Protein AF-A0A8X6WHK7-F1 (afdb_monomer_lite)

Secondary structure (DSSP, 8-state):
-------BSTTS-GGGHHHHHHHHHHTT-SSEEEEEEBSSSSS-B---HHHHHHHHHH-TTS-EEEEEE-S-SHHHHHHHHTTT-SEEEEEGGG-S-HHHHHHHHHHTTPEEEEEE-TTS-GGGTGGGGGG-SEEEEESS-TT-SSPPP-GGGHHHHHHHHHH-TT-EEEEESS-STTTHHHHH-SS-SS---------HHHHHHHHHHHHTT--HHHHHHHHT--HHHHHHHHHHHHHHS-SSPPPPPPPPP---HHHHHHHHHHHHH-TT--HHHHHHHHHHHHSS---HHHHHHHGGGGTEEEEPPP---PPPHHHHHHHHHHHHHTTT--HHHHTT------S---TT-SS-S--EEEETTGGG--

pLDDT: mean 84.94, std 15.49, range [37.94, 98.88]

Radius of gyration: 29.12 Å; chains: 1; bounding box: 64×83×67 Å

Sequence (370 aa):
MKCKIGPSILNADLSEIYSESQRLLDSGADYLHLDVMDGHFVPNLTFGHPVVKCLKKKLPQAFFDMHMMVADPVKWIEPISDAGAEQYTFHVEATNEPLEVIRKIKDAGMKAGIGLKPGTPVEVVVPYIEHVDLVLVMTVEPGFGGQKFMGDMMSKVQYLRSAYQNLDIEVDGGVGPNTIGMCAEREMVNNQSVRQHLDAFTRGRIIGKLEEGCSVTSAAAEFGIAHSIVSRLWRQFQTTGTAIRGFSSGRPRGTTPADDRYIVLQARRNRRQTAGEIARHTTQATGRPISRFTVARRLPGGGLFARRPVRCVPLTPAHQRRRSLWCQEHRNWRDNEWGRVLFTDESRFSLSSDSHHILIWRERGSRNHP

Foldseek 3Di:
DDDFAADELQPPPPVCSLVVVVVCVVVPHQAHEYEAADCPLAVAGGDALVVLLVNCVSVVPHAYAYEHSYLAQLVRLLSNLVSVHAEYEYELVSDPCVLVSLVSNVVSVHFYEYEYAPPDDLVSCVVCQVSGQEYEYEQHGPDDAPDAGNLVSLVSVLVCCVVPVNHHYHYDHNDDQVCVCSNPPNDDDDDDDDDDDDDLVLLVVLQVCVVVVDDLVRSCVVSVHDSVVSVVLNVCCVVPVDSDDDDDDDDDQQDDPVLLVQLQVVCVVPQQDQLQNSQVVSCVVPVGRGDSVNSQVSNVVVQWHWDDDDDDDDQDPVNVVVVVVVCVVCVPDDPVRVVPDDDDDPDPPPPPDDPDPGTGIDGPPCHPPD

Structure (mmCIF, N/CA/C/O backbone):
data_AF-A0A8X6WHK7-F1
#
_entry.id   AF-A0A8X6WHK7-F1
#
loop_
_atom_site.group_PDB
_atom_site.id
_atom_site.type_symbol
_atom_site.label_atom_id
_atom_site.label_alt_id
_atom_site.label_comp_id
_atom_site.label_asym_id
_atom_site.label_entity_id
_atom_site.label_seq_id
_atom_site.pdbx_PDB_ins_code
_atom_site.Cartn_x
_atom_site.Cartn_y
_atom_site.Cartn_z
_atom_site.occupancy
_atom_site.B_iso_or_equiv
_atom_site.auth_seq_id
_atom_site.auth_comp_id
_atom_site.auth_asym_id
_atom_site.auth_atom_id
_atom_site.pdbx_PDB_model_num
ATOM 1 N N . MET A 1 1 ? -11.604 9.247 -17.672 1.00 61.53 1 MET A N 1
ATOM 2 C CA . MET A 1 1 ? -10.707 8.634 -16.667 1.00 61.53 1 MET A CA 1
ATOM 3 C C . MET A 1 1 ? -10.604 9.547 -15.462 1.00 61.53 1 MET A C 1
ATOM 5 O O . MET A 1 1 ? -10.569 10.759 -15.642 1.00 61.53 1 MET A O 1
ATOM 9 N N . LYS A 1 2 ? -10.608 8.977 -14.258 1.00 82.62 2 LYS A N 1
ATOM 10 C CA . LYS A 1 2 ? -10.420 9.699 -12.995 1.00 82.62 2 LYS A CA 1
ATOM 11 C C . LYS A 1 2 ? -8.985 9.434 -12.533 1.00 82.62 2 LYS A C 1
ATOM 13 O O . LYS A 1 2 ? -8.639 8.268 -12.384 1.00 82.62 2 LYS A O 1
ATOM 18 N N . CYS A 1 3 ? -8.175 10.472 -12.322 1.00 91.31 3 CYS A N 1
ATOM 19 C CA . CYS A 1 3 ? -6.867 10.306 -11.681 1.00 91.31 3 CYS A CA 1
ATOM 20 C C . CYS A 1 3 ? -7.067 9.853 -10.231 1.00 91.31 3 CYS A C 1
ATOM 22 O O . CYS A 1 3 ? -8.004 10.318 -9.572 1.00 91.31 3 CYS A O 1
ATOM 24 N N . LYS A 1 4 ? -6.207 8.951 -9.761 1.00 95.12 4 LYS A N 1
ATOM 25 C CA . LYS A 1 4 ? -6.249 8.391 -8.409 1.00 95.12 4 LYS A CA 1
ATOM 26 C C . LYS A 1 4 ? -4.913 8.626 -7.715 1.00 95.12 4 LYS A C 1
ATOM 28 O O . LYS A 1 4 ? -3.889 8.673 -8.390 1.00 95.12 4 LYS A O 1
ATOM 33 N N . ILE A 1 5 ? -4.934 8.757 -6.394 1.00 96.44 5 ILE A N 1
ATOM 34 C CA . ILE A 1 5 ? -3.725 8.810 -5.566 1.00 96.44 5 ILE A CA 1
ATOM 35 C C . ILE A 1 5 ? -3.720 7.614 -4.617 1.00 96.44 5 ILE A C 1
ATOM 37 O O . ILE A 1 5 ? -4.634 7.476 -3.799 1.00 96.44 5 ILE A O 1
ATOM 41 N N . GLY A 1 6 ? -2.682 6.784 -4.724 1.00 96.19 6 GLY A N 1
ATOM 42 C CA . GLY A 1 6 ? -2.401 5.676 -3.818 1.00 96.19 6 GLY A CA 1
ATOM 43 C C . GLY A 1 6 ? -1.096 5.901 -3.074 1.00 96.19 6 GLY A C 1
ATOM 44 O O . GLY A 1 6 ? -0.033 5.660 -3.634 1.00 96.19 6 GLY A O 1
ATOM 45 N N . PRO A 1 7 ? -1.129 6.400 -1.832 1.00 94.50 7 PRO A N 1
ATOM 46 C CA . PRO A 1 7 ? 0.086 6.556 -1.052 1.00 94.50 7 PRO A CA 1
ATOM 47 C C . PRO A 1 7 ? 0.703 5.183 -0.749 1.00 94.50 7 PRO A C 1
ATOM 49 O O . PRO A 1 7 ? 0.007 4.305 -0.229 1.00 94.50 7 PRO A O 1
ATOM 52 N N . SER A 1 8 ? 2.002 5.023 -1.026 1.00 93.12 8 SER A N 1
ATOM 53 C CA . SER A 1 8 ? 2.773 3.885 -0.516 1.00 93.12 8 SER A CA 1
ATOM 54 C C . SER A 1 8 ? 2.890 3.995 1.000 1.00 93.12 8 SER A C 1
ATOM 56 O O . SER A 1 8 ? 3.315 5.022 1.543 1.00 93.12 8 SER A O 1
ATOM 58 N N . ILE A 1 9 ? 2.517 2.921 1.689 1.00 91.69 9 ILE A N 1
ATOM 59 C CA . ILE A 1 9 ? 2.606 2.854 3.149 1.00 91.69 9 ILE A CA 1
ATOM 60 C C . ILE A 1 9 ? 3.978 2.383 3.644 1.00 91.69 9 ILE A C 1
ATOM 62 O O . ILE A 1 9 ? 4.203 2.354 4.852 1.00 91.69 9 ILE A O 1
ATOM 66 N N . LEU A 1 10 ? 4.906 2.040 2.741 1.00 85.69 10 LEU A N 1
ATOM 67 C CA . LEU A 1 10 ? 6.244 1.561 3.098 1.00 85.69 10 LEU A CA 1
ATOM 68 C C . LEU A 1 10 ? 7.050 2.599 3.891 1.00 85.69 10 LEU A C 1
ATOM 70 O O . LEU A 1 10 ? 7.828 2.241 4.769 1.00 85.69 10 LEU A O 1
ATOM 74 N N . ASN A 1 11 ? 6.837 3.885 3.599 1.00 81.50 11 ASN A N 1
ATOM 75 C CA . ASN A 1 11 ? 7.522 4.995 4.266 1.00 81.50 11 ASN A CA 1
ATOM 76 C C . ASN A 1 11 ? 6.799 5.487 5.535 1.00 81.50 11 ASN A C 1
ATOM 78 O O . ASN A 1 11 ? 7.232 6.466 6.143 1.00 81.50 11 ASN A O 1
ATOM 82 N N . ALA A 1 12 ? 5.680 4.863 5.911 1.00 87.62 12 ALA A N 1
ATOM 83 C CA . ALA A 1 12 ? 4.967 5.189 7.139 1.00 87.62 12 ALA A CA 1
ATOM 84 C C . ALA A 1 12 ? 5.652 4.557 8.363 1.00 87.62 12 ALA A C 1
ATOM 86 O O . ALA A 1 12 ? 6.500 3.671 8.238 1.00 87.62 12 ALA A O 1
ATOM 87 N N . ASP A 1 13 ? 5.248 4.968 9.566 1.00 89.69 13 ASP A N 1
ATOM 88 C CA . ASP A 1 13 ? 5.596 4.215 10.771 1.00 89.69 13 ASP A CA 1
ATOM 89 C C . ASP A 1 13 ? 4.893 2.848 10.725 1.00 89.69 13 ASP A C 1
ATOM 91 O O . ASP A 1 13 ? 3.694 2.727 10.992 1.00 89.69 13 ASP A O 1
ATOM 95 N N . LEU A 1 14 ? 5.644 1.806 10.358 1.00 89.88 14 LEU A N 1
ATOM 96 C CA . LEU A 1 14 ? 5.118 0.449 10.199 1.00 89.88 14 LEU A CA 1
ATOM 97 C C . LEU A 1 14 ? 4.583 -0.135 11.516 1.00 89.88 14 LEU A C 1
ATOM 99 O O . LEU A 1 14 ? 3.733 -1.030 11.477 1.00 89.88 14 LEU A O 1
ATOM 103 N N . SER A 1 15 ? 5.018 0.376 12.676 1.00 91.81 15 SER A N 1
ATOM 104 C CA . SER A 1 15 ? 4.455 -0.030 13.971 1.00 91.81 15 SER A CA 1
ATOM 105 C C . SER A 1 15 ? 3.004 0.443 14.143 1.00 91.81 15 SER A C 1
ATOM 107 O O . SER A 1 15 ? 2.196 -0.230 14.785 1.00 91.81 15 SER A O 1
ATOM 109 N N . GLU A 1 16 ? 2.642 1.528 13.456 1.00 93.19 16 GLU A N 1
ATOM 110 C CA . GLU A 1 16 ? 1.328 2.171 13.462 1.00 93.19 16 GLU A CA 1
ATOM 111 C C . GLU A 1 16 ? 0.626 2.086 12.092 1.00 93.19 16 GLU A C 1
ATOM 113 O O . GLU A 1 16 ? -0.273 2.871 11.788 1.00 93.19 16 GLU A O 1
ATOM 118 N N . ILE A 1 17 ? 0.971 1.084 11.271 1.00 94.38 17 ILE A N 1
ATOM 119 C CA . ILE A 1 17 ? 0.519 0.922 9.874 1.00 94.38 17 ILE A CA 1
ATOM 120 C C . ILE A 1 17 ? -0.994 1.096 9.668 1.00 94.38 17 ILE A C 1
ATOM 122 O O . ILE A 1 17 ? -1.429 1.659 8.665 1.00 94.38 17 ILE A O 1
ATOM 126 N N . TYR A 1 18 ? -1.818 0.652 10.624 1.00 95.62 18 TYR A N 1
ATOM 127 C CA . TYR A 1 18 ? -3.267 0.867 10.582 1.00 95.62 18 TYR A CA 1
ATOM 128 C C . TYR A 1 18 ? -3.644 2.340 10.758 1.00 95.62 18 TYR A C 1
ATOM 130 O O . TYR A 1 18 ? -4.458 2.853 9.993 1.00 95.62 18 TYR A O 1
ATOM 138 N N . SER A 1 19 ? -3.084 2.989 11.777 1.00 96.44 19 SER A N 1
ATOM 139 C CA . SER A 1 19 ? -3.353 4.386 12.111 1.00 96.44 19 SER A CA 1
ATOM 140 C C . SER A 1 19 ? -2.929 5.292 10.952 1.00 96.44 19 SER A C 1
ATOM 142 O O . SER A 1 19 ? -3.709 6.142 10.522 1.00 96.44 19 SER A O 1
ATOM 144 N N . GLU A 1 20 ? -1.754 5.040 10.371 1.00 95.94 20 GLU A N 1
ATOM 145 C CA . GLU A 1 20 ? -1.247 5.771 9.205 1.00 95.94 20 GLU A CA 1
ATOM 146 C C . GLU A 1 20 ? -2.109 5.533 7.958 1.00 95.94 20 GLU A C 1
ATOM 148 O O . GLU A 1 20 ? -2.538 6.486 7.308 1.00 95.94 20 GLU A O 1
ATOM 153 N N . SER A 1 21 ? -2.474 4.279 7.679 1.00 96.81 21 SER A N 1
ATOM 154 C CA . SER A 1 21 ? -3.374 3.939 6.568 1.00 96.81 21 SER A CA 1
ATOM 155 C C . SER A 1 21 ? -4.740 4.626 6.689 1.00 96.81 21 SER A C 1
ATOM 157 O O . SER A 1 21 ? -5.247 5.185 5.717 1.00 96.81 21 SER A O 1
ATOM 159 N N . GLN A 1 22 ? -5.339 4.627 7.885 1.00 96.50 22 GLN A N 1
ATOM 160 C CA . GLN A 1 22 ? -6.614 5.304 8.133 1.00 96.50 22 GLN A CA 1
ATOM 161 C C . GLN A 1 22 ? -6.485 6.818 7.919 1.00 96.50 22 GLN A C 1
ATOM 163 O O . GLN A 1 22 ? -7.340 7.406 7.261 1.00 96.50 22 GLN A O 1
ATOM 168 N N . ARG A 1 23 ? -5.402 7.444 8.403 1.00 96.38 23 ARG A N 1
ATOM 169 C CA . ARG A 1 23 ? -5.142 8.880 8.197 1.00 96.38 23 ARG A CA 1
ATOM 170 C C . ARG A 1 23 ? -5.038 9.241 6.716 1.00 96.38 23 ARG A C 1
ATOM 172 O O . ARG A 1 23 ? -5.567 10.277 6.315 1.00 96.38 23 ARG A O 1
ATOM 179 N N . LEU A 1 24 ? -4.379 8.409 5.911 1.00 95.75 24 LEU A N 1
ATOM 180 C CA . LEU A 1 24 ? -4.244 8.615 4.466 1.00 95.75 24 LEU A CA 1
ATOM 181 C C . LEU A 1 24 ? -5.603 8.537 3.757 1.00 95.75 24 LEU A C 1
ATOM 183 O O . LEU A 1 24 ? -5.941 9.425 2.973 1.00 95.75 24 LEU A O 1
ATOM 187 N N . LEU A 1 25 ? -6.414 7.529 4.088 1.00 96.56 25 LEU A N 1
ATOM 188 C CA . LEU A 1 25 ? -7.773 7.377 3.555 1.00 96.56 25 LEU A CA 1
ATOM 189 C C . LEU A 1 25 ? -8.683 8.541 3.965 1.00 96.56 25 LEU A C 1
ATOM 191 O O . LEU A 1 25 ? -9.371 9.116 3.123 1.00 96.56 25 LEU A O 1
ATOM 195 N N . ASP A 1 26 ? -8.640 8.946 5.235 1.00 96.19 26 ASP A N 1
ATOM 196 C CA . ASP A 1 26 ? -9.400 10.093 5.748 1.00 96.19 26 ASP A CA 1
ATOM 197 C C . ASP A 1 26 ? -8.958 11.413 5.089 1.00 96.19 26 ASP A C 1
ATOM 199 O O . ASP A 1 26 ? -9.753 12.348 4.962 1.00 96.19 26 ASP A O 1
ATOM 203 N N . SER A 1 27 ? -7.705 11.476 4.627 1.00 96.31 27 SER A N 1
ATOM 204 C CA . SER A 1 27 ? -7.140 12.603 3.871 1.00 96.31 27 SER A CA 1
ATOM 205 C C . SER A 1 27 ? -7.471 12.565 2.373 1.00 96.31 27 SER A C 1
ATOM 207 O O . SER A 1 27 ? -7.110 13.492 1.648 1.00 96.31 27 SER A O 1
ATOM 209 N N . GLY A 1 28 ? -8.197 11.543 1.910 1.00 96.12 28 GLY A N 1
ATOM 210 C CA . GLY A 1 28 ? -8.719 11.449 0.548 1.00 96.12 28 GLY A CA 1
ATOM 211 C C . GLY A 1 28 ? -7.916 10.571 -0.409 1.00 96.12 28 GLY A C 1
ATOM 212 O O . GLY A 1 28 ? -8.112 10.708 -1.615 1.00 96.12 28 GLY A O 1
ATOM 213 N N . ALA A 1 29 ? -7.038 9.692 0.087 1.00 96.75 29 ALA A N 1
ATOM 214 C CA . ALA A 1 29 ? -6.423 8.657 -0.747 1.00 96.75 29 ALA A CA 1
ATOM 215 C C . ALA A 1 29 ? -7.498 7.774 -1.413 1.00 96.75 29 ALA A C 1
ATOM 217 O O . ALA A 1 29 ? -8.460 7.362 -0.761 1.00 96.75 29 ALA A O 1
ATOM 218 N N . ASP A 1 30 ? -7.341 7.482 -2.708 1.00 97.75 30 ASP A N 1
ATOM 219 C CA . ASP A 1 30 ? -8.280 6.638 -3.462 1.00 97.75 30 ASP A CA 1
ATOM 220 C C . ASP A 1 30 ? -8.035 5.141 -3.205 1.00 97.75 30 ASP A C 1
ATOM 222 O O . ASP A 1 30 ? -8.969 4.340 -3.274 1.00 97.75 30 ASP A O 1
ATOM 226 N N . TYR A 1 31 ? -6.785 4.768 -2.926 1.00 98.00 31 TYR A N 1
ATOM 227 C CA . TYR A 1 31 ? -6.348 3.414 -2.589 1.00 98.00 31 TYR A CA 1
ATOM 228 C C . TYR A 1 31 ? -5.111 3.452 -1.681 1.00 98.00 31 TYR A C 1
ATOM 230 O O . TYR A 1 31 ? -4.563 4.523 -1.417 1.00 98.00 31 TYR A O 1
ATOM 238 N N . LEU A 1 32 ? -4.692 2.295 -1.172 1.00 98.12 32 LEU A N 1
ATOM 239 C CA . LEU A 1 32 ? -3.422 2.127 -0.466 1.00 98.12 32 LEU A CA 1
ATOM 240 C C . LEU A 1 32 ? -2.498 1.254 -1.307 1.00 98.12 32 LEU A C 1
ATOM 242 O O . LEU A 1 32 ? -2.895 0.156 -1.700 1.00 98.12 32 LEU A O 1
ATOM 246 N N . HIS A 1 33 ? -1.287 1.751 -1.545 1.00 98.00 33 HIS A N 1
ATOM 247 C CA . HIS A 1 33 ? -0.240 1.023 -2.248 1.00 98.00 33 HIS A CA 1
ATOM 248 C C . HIS A 1 33 ? 0.636 0.291 -1.220 1.00 98.00 33 HIS A C 1
ATOM 250 O O . HIS A 1 33 ? 1.105 0.882 -0.238 1.00 98.00 33 HIS A O 1
ATOM 256 N N . LEU A 1 34 ? 0.771 -1.022 -1.395 1.00 97.69 34 LEU A N 1
ATOM 257 C CA . LEU A 1 34 ? 1.338 -1.953 -0.423 1.00 97.69 34 LEU A CA 1
ATOM 258 C C . LEU A 1 34 ? 2.503 -2.729 -1.041 1.00 97.69 34 LEU A C 1
ATOM 260 O O . LEU A 1 34 ? 2.298 -3.723 -1.737 1.00 97.69 34 LEU A O 1
ATOM 264 N N . ASP A 1 35 ? 3.714 -2.305 -0.700 1.00 97.62 35 ASP A N 1
ATOM 265 C CA . ASP A 1 35 ? 4.967 -2.904 -1.156 1.00 97.62 35 ASP A CA 1
ATOM 266 C C . ASP A 1 35 ? 5.287 -4.220 -0.431 1.00 97.62 35 ASP A C 1
ATOM 268 O O . ASP A 1 35 ? 5.693 -4.228 0.739 1.00 97.62 35 ASP A O 1
ATOM 272 N N . VAL A 1 36 ? 5.153 -5.348 -1.129 1.00 97.81 36 VAL A N 1
ATOM 273 C CA . VAL A 1 36 ? 5.520 -6.683 -0.631 1.00 97.81 36 VAL A CA 1
ATOM 274 C C . VAL A 1 36 ? 6.839 -7.111 -1.257 1.00 97.81 36 VAL A C 1
ATOM 276 O O . VAL A 1 36 ? 6.912 -7.369 -2.456 1.00 97.81 36 VAL A O 1
ATOM 279 N N . MET A 1 37 ? 7.873 -7.221 -0.426 1.00 98.06 37 MET A N 1
ATOM 280 C CA . MET A 1 37 ? 9.228 -7.604 -0.818 1.00 98.06 37 MET A CA 1
ATOM 281 C C . MET A 1 37 ? 9.637 -8.893 -0.103 1.00 98.06 37 MET A C 1
ATOM 283 O O . MET A 1 37 ? 9.378 -9.022 1.094 1.00 98.06 37 MET A O 1
ATOM 287 N N . ASP A 1 38 ? 10.279 -9.833 -0.804 1.00 97.38 38 ASP A N 1
ATOM 288 C CA . ASP A 1 38 ? 10.657 -11.156 -0.269 1.00 97.38 38 ASP A CA 1
ATOM 289 C C . ASP A 1 38 ? 12.160 -11.346 0.005 1.00 97.38 38 ASP A C 1
ATOM 291 O O . ASP A 1 38 ? 12.596 -12.458 0.323 1.00 97.38 38 ASP A O 1
ATOM 295 N N . GLY A 1 39 ? 12.963 -10.291 -0.142 1.00 96.44 39 GLY A N 1
ATOM 296 C CA . GLY A 1 39 ? 14.417 -10.339 0.014 1.00 96.44 39 GLY A CA 1
ATOM 297 C C . GLY A 1 39 ? 15.175 -11.047 -1.116 1.00 96.44 39 GLY A C 1
ATOM 298 O O . GLY A 1 39 ? 16.398 -11.138 -1.032 1.00 96.44 39 GLY A O 1
ATOM 299 N N . HIS A 1 40 ? 14.486 -11.558 -2.143 1.00 95.94 40 HIS A N 1
ATOM 300 C CA . HIS A 1 40 ? 15.098 -12.265 -3.272 1.00 95.94 40 HIS A CA 1
ATOM 301 C C . HIS A 1 40 ? 14.986 -11.464 -4.566 1.00 95.94 40 HIS A C 1
ATOM 303 O O . HIS A 1 40 ? 15.993 -11.253 -5.238 1.00 95.94 40 HIS A O 1
ATOM 309 N N . PHE A 1 41 ? 13.782 -10.997 -4.916 1.00 97.19 41 PHE A N 1
ATOM 310 C CA . PHE A 1 41 ? 13.605 -10.162 -6.110 1.00 97.19 41 PHE A CA 1
ATOM 311 C C . PHE A 1 41 ? 14.222 -8.771 -5.929 1.00 97.19 41 PHE A C 1
ATOM 313 O O . PHE A 1 41 ? 14.777 -8.200 -6.867 1.00 97.19 41 PHE A O 1
ATOM 320 N N . VAL A 1 42 ? 14.159 -8.255 -4.701 1.00 95.62 42 VAL A N 1
ATOM 321 C CA . VAL A 1 42 ? 14.809 -7.020 -4.258 1.00 95.62 42 VAL A CA 1
ATOM 322 C C . VAL A 1 42 ? 15.561 -7.278 -2.951 1.00 95.62 42 VAL A C 1
ATOM 324 O O . VAL A 1 42 ? 15.138 -8.132 -2.170 1.00 95.62 42 VAL A O 1
ATOM 327 N N . PRO A 1 43 ? 16.644 -6.538 -2.655 1.00 93.19 43 PRO A N 1
ATOM 328 C CA . PRO A 1 43 ? 17.470 -6.749 -1.463 1.00 93.19 43 PRO A CA 1
ATOM 329 C C . PRO A 1 43 ? 16.853 -6.128 -0.194 1.00 93.19 43 PRO A C 1
ATOM 331 O O . PRO A 1 43 ? 17.539 -5.470 0.587 1.00 93.19 43 PRO A O 1
ATOM 334 N N . ASN A 1 44 ? 15.546 -6.302 0.007 1.00 92.81 44 ASN A N 1
ATOM 335 C CA . ASN A 1 44 ? 14.818 -5.825 1.177 1.00 92.81 44 ASN A CA 1
ATOM 336 C C . ASN A 1 44 ? 13.628 -6.750 1.489 1.00 92.81 44 ASN A C 1
ATOM 338 O O . ASN A 1 44 ? 13.113 -7.436 0.606 1.00 92.81 44 ASN A O 1
ATOM 342 N N . LEU A 1 45 ? 13.201 -6.779 2.750 1.00 94.88 45 LEU A N 1
ATOM 343 C CA . LEU A 1 45 ? 12.089 -7.593 3.241 1.00 94.88 45 LEU A CA 1
ATOM 344 C C . LEU A 1 45 ? 11.115 -6.684 3.989 1.00 94.88 45 LEU A C 1
ATOM 346 O O . LEU A 1 45 ? 11.484 -6.070 4.989 1.00 94.88 45 LEU A O 1
ATOM 350 N N . THR A 1 46 ? 9.872 -6.617 3.520 1.00 94.94 46 THR A N 1
ATOM 351 C CA . THR A 1 46 ? 8.852 -5.744 4.116 1.00 94.94 46 THR A CA 1
ATOM 352 C C . THR A 1 46 ? 7.894 -6.552 4.983 1.00 94.94 46 THR A C 1
ATOM 354 O O . THR A 1 46 ? 8.181 -6.870 6.136 1.00 94.94 46 THR A O 1
ATOM 357 N N . PHE A 1 47 ? 6.743 -6.914 4.436 1.00 95.88 47 PHE A N 1
ATOM 358 C CA . PHE A 1 47 ? 5.720 -7.704 5.093 1.00 95.88 47 PHE A CA 1
ATOM 359 C C . PHE A 1 47 ? 5.016 -8.588 4.069 1.00 95.88 47 PHE A C 1
ATOM 361 O O . PHE A 1 47 ? 5.022 -8.317 2.875 1.00 95.88 47 PHE A O 1
ATOM 368 N N . GLY A 1 48 ? 4.372 -9.651 4.548 1.00 95.50 48 GLY A N 1
ATOM 369 C CA . GLY A 1 48 ? 3.595 -10.556 3.706 1.00 95.50 48 GLY A CA 1
ATOM 370 C C . GLY A 1 48 ? 2.085 -10.431 3.902 1.00 95.50 48 GLY A C 1
ATOM 371 O O . GLY A 1 48 ? 1.576 -9.628 4.693 1.00 95.50 48 GLY A O 1
ATOM 372 N N . HIS A 1 49 ? 1.363 -11.343 3.253 1.00 95.88 49 HIS A N 1
ATOM 373 C CA . HIS A 1 49 ? -0.092 -11.465 3.336 1.00 95.88 49 HIS A CA 1
ATOM 374 C C . HIS A 1 49 ? -0.692 -11.524 4.767 1.00 95.88 49 HIS A C 1
ATOM 376 O O . HIS A 1 49 ? -1.836 -11.085 4.924 1.00 95.88 49 HIS A O 1
ATOM 382 N N . PRO A 1 50 ? -0.008 -11.978 5.851 1.00 95.69 50 PRO A N 1
ATOM 383 C CA . PRO A 1 50 ? -0.581 -11.904 7.198 1.00 95.69 50 PRO A CA 1
ATOM 384 C C . PRO A 1 50 ? -0.812 -10.464 7.675 1.00 95.69 50 PRO A C 1
ATOM 386 O O . PRO A 1 50 ? -1.834 -10.191 8.310 1.00 95.69 50 PRO A O 1
ATOM 389 N N . VAL A 1 51 ? 0.095 -9.539 7.341 1.00 96.00 51 VAL A N 1
ATOM 390 C CA . VAL A 1 51 ? -0.048 -8.110 7.666 1.00 96.00 51 VAL A CA 1
ATOM 391 C C . VAL A 1 51 ? -1.183 -7.507 6.848 1.00 96.00 51 VAL A C 1
ATOM 393 O O . VAL A 1 51 ? -2.067 -6.873 7.424 1.00 96.00 51 VAL A O 1
ATOM 396 N N . VAL A 1 52 ? -1.238 -7.813 5.548 1.00 96.88 52 VAL A N 1
ATOM 397 C CA . VAL A 1 52 ? -2.331 -7.405 4.648 1.00 96.88 52 VAL A CA 1
ATOM 398 C C . VAL A 1 52 ? -3.684 -7.853 5.202 1.00 96.88 52 VAL A C 1
ATOM 400 O O . VAL A 1 52 ? -4.594 -7.043 5.355 1.00 96.88 52 VAL A O 1
ATOM 403 N N . LYS A 1 53 ? -3.802 -9.116 5.628 1.00 96.69 53 LYS A N 1
ATOM 404 C CA . LYS A 1 53 ? -5.037 -9.680 6.196 1.00 96.69 53 LYS A CA 1
ATOM 405 C C . LYS A 1 53 ? -5.448 -8.994 7.497 1.00 96.69 53 LYS A C 1
ATOM 407 O O . LYS A 1 53 ? -6.639 -8.818 7.764 1.00 96.69 53 LYS A O 1
ATOM 412 N N . CYS A 1 54 ? -4.484 -8.628 8.340 1.00 94.88 54 CYS A N 1
ATOM 413 C CA . CYS A 1 54 ? -4.738 -7.873 9.565 1.00 94.88 54 CYS A CA 1
ATOM 414 C C . CYS A 1 54 ? -5.194 -6.441 9.266 1.00 94.88 54 CYS A C 1
ATOM 416 O O . CYS A 1 54 ? -6.156 -5.973 9.880 1.00 94.88 54 CYS A O 1
ATOM 418 N N . LEU A 1 55 ? -4.548 -5.773 8.310 1.00 95.88 55 LEU A N 1
ATOM 419 C CA . LEU A 1 55 ? -4.874 -4.413 7.896 1.00 95.88 55 LEU A CA 1
ATOM 420 C C . LEU A 1 55 ? -6.251 -4.356 7.222 1.00 95.88 55 LEU A C 1
ATOM 422 O O . LEU A 1 55 ? -7.093 -3.547 7.614 1.00 95.88 55 LEU A O 1
ATOM 426 N N . LYS A 1 56 ? -6.540 -5.289 6.308 1.00 96.69 56 LYS A N 1
ATOM 427 C CA . LYS A 1 56 ? -7.810 -5.368 5.577 1.00 96.69 56 LYS A CA 1
ATOM 428 C C . LYS A 1 56 ? -9.010 -5.546 6.496 1.00 96.69 56 LYS A C 1
ATOM 430 O O . LYS A 1 56 ? -10.036 -4.897 6.317 1.00 96.69 56 LYS A O 1
ATOM 435 N N . LYS A 1 57 ? -8.879 -6.363 7.548 1.00 95.56 57 LYS A N 1
ATOM 436 C CA . LYS A 1 57 ? -9.929 -6.516 8.574 1.00 95.56 57 LYS A CA 1
ATOM 437 C C . LYS A 1 57 ? -10.296 -5.199 9.251 1.00 95.56 57 LYS A C 1
ATOM 439 O O . LYS A 1 57 ? -11.444 -5.035 9.664 1.00 95.56 57 LYS A O 1
ATOM 444 N N . LYS A 1 58 ? -9.327 -4.296 9.417 1.00 96.12 58 LYS A N 1
ATOM 445 C CA . LYS A 1 58 ? -9.557 -2.975 10.006 1.00 96.12 58 LYS A CA 1
ATOM 446 C C . LYS A 1 58 ? -10.029 -1.952 8.966 1.00 96.12 58 LYS A C 1
ATOM 448 O O . LYS A 1 58 ? -10.788 -1.060 9.326 1.00 96.12 58 LYS A O 1
ATOM 453 N N . LEU A 1 59 ? -9.646 -2.123 7.699 1.00 96.31 59 LEU A N 1
ATOM 454 C CA . LEU A 1 59 ? -9.955 -1.232 6.575 1.00 96.31 59 LEU A CA 1
ATOM 455 C C . LEU A 1 59 ? -10.717 -1.968 5.451 1.00 96.31 59 LEU A C 1
ATOM 457 O O . LEU A 1 59 ? -10.232 -2.050 4.325 1.00 96.31 59 LEU A O 1
ATOM 461 N N . PRO A 1 60 ? -11.924 -2.508 5.712 1.00 95.06 60 PRO A N 1
ATOM 462 C CA . PRO A 1 60 ? -12.593 -3.422 4.781 1.00 95.06 60 PRO A CA 1
ATOM 463 C C . PRO A 1 60 ? -13.021 -2.776 3.458 1.00 95.06 60 PRO A C 1
ATOM 465 O O . PRO A 1 60 ? -13.260 -3.492 2.497 1.00 95.06 60 PRO A O 1
ATOM 468 N N . GLN A 1 61 ? -13.146 -1.446 3.419 1.00 94.25 61 GLN A N 1
ATOM 469 C CA . GLN A 1 61 ? -13.573 -0.694 2.233 1.00 94.25 61 GLN A CA 1
ATOM 470 C C . GLN A 1 61 ? -12.405 -0.092 1.444 1.00 94.25 61 GLN A C 1
ATOM 472 O O . GLN A 1 61 ? -12.619 0.460 0.370 1.00 94.25 61 GLN A O 1
ATOM 477 N N . ALA A 1 62 ? -11.192 -0.124 1.997 1.00 96.88 62 ALA A N 1
ATOM 478 C CA . ALA A 1 62 ? -10.028 0.455 1.347 1.00 96.88 62 ALA A CA 1
ATOM 479 C C . ALA A 1 62 ? -9.572 -0.461 0.215 1.00 96.88 62 ALA A C 1
ATOM 481 O O . ALA A 1 62 ? -9.413 -1.656 0.447 1.00 96.88 62 ALA A O 1
ATOM 482 N N . PHE A 1 63 ? -9.354 0.088 -0.977 1.00 98.38 63 PHE A N 1
ATOM 483 C CA . PHE A 1 63 ? -8.779 -0.661 -2.089 1.00 98.38 63 PHE A CA 1
ATOM 484 C C . PHE A 1 63 ? -7.288 -0.883 -1.829 1.00 98.38 63 PHE A C 1
ATOM 486 O O . PHE A 1 63 ? -6.562 0.088 -1.598 1.00 98.38 63 PHE A O 1
ATOM 493 N N . PHE A 1 64 ? -6.848 -2.138 -1.826 1.00 98.56 64 PHE A N 1
ATOM 494 C CA . PHE A 1 64 ? -5.443 -2.501 -1.648 1.00 98.56 64 PHE A CA 1
ATOM 495 C C . PHE A 1 64 ? -4.833 -2.858 -2.997 1.00 98.56 64 PHE A C 1
ATOM 497 O O . PHE A 1 64 ? -5.229 -3.848 -3.620 1.00 98.56 64 PHE A O 1
ATOM 504 N N . ASP A 1 65 ? -3.873 -2.041 -3.415 1.00 98.56 65 ASP A N 1
ATOM 505 C CA . ASP A 1 65 ? -2.984 -2.330 -4.528 1.00 98.56 65 ASP A CA 1
ATOM 506 C C . ASP A 1 65 ? -1.714 -2.985 -3.992 1.00 98.56 65 ASP A C 1
ATOM 508 O O . ASP A 1 65 ? -0.941 -2.368 -3.257 1.00 98.56 65 ASP A O 1
ATOM 512 N N . MET A 1 66 ? -1.555 -4.271 -4.293 1.00 98.62 66 MET A N 1
ATOM 513 C CA . MET A 1 66 ? -0.430 -5.064 -3.824 1.00 98.62 66 MET A CA 1
ATOM 514 C C . MET A 1 66 ? 0.675 -5.035 -4.869 1.00 98.62 66 MET A C 1
ATOM 516 O O . MET A 1 66 ? 0.568 -5.697 -5.903 1.00 98.62 66 MET A O 1
ATOM 520 N N . HIS A 1 67 ? 1.751 -4.310 -4.580 1.00 98.69 67 HIS A N 1
ATOM 521 C CA . HIS A 1 67 ? 2.940 -4.280 -5.417 1.00 98.69 67 HIS A CA 1
ATOM 522 C C . HIS A 1 67 ? 3.899 -5.389 -4.998 1.00 98.69 67 HIS A C 1
ATOM 524 O O . HIS A 1 67 ? 4.507 -5.366 -3.928 1.00 98.69 67 HIS A O 1
ATOM 530 N N . MET A 1 68 ? 3.980 -6.415 -5.836 1.00 98.62 68 MET A N 1
ATOM 531 C CA . MET A 1 68 ? 4.586 -7.698 -5.502 1.00 98.62 68 MET A CA 1
ATOM 532 C C . MET A 1 68 ? 6.002 -7.766 -6.074 1.00 98.62 68 MET A C 1
ATOM 534 O O . MET A 1 68 ? 6.235 -8.275 -7.172 1.00 98.62 68 MET A O 1
ATOM 538 N N . MET A 1 69 ? 6.957 -7.254 -5.301 1.00 98.44 69 MET A N 1
ATOM 539 C CA . MET A 1 69 ? 8.399 -7.331 -5.547 1.00 98.44 69 MET A CA 1
ATOM 540 C C . MET A 1 69 ? 8.958 -8.650 -5.000 1.00 98.44 69 MET A C 1
ATOM 542 O O . MET A 1 69 ? 9.744 -8.681 -4.052 1.00 98.44 69 MET A O 1
ATOM 546 N N . VAL A 1 70 ? 8.508 -9.754 -5.594 1.00 98.44 70 VAL A N 1
ATOM 547 C CA . VAL A 1 70 ? 8.778 -11.126 -5.142 1.00 98.44 70 VAL A CA 1
ATOM 548 C C . VAL A 1 70 ? 9.272 -11.993 -6.295 1.00 98.44 70 VAL A C 1
ATOM 550 O O . VAL A 1 70 ? 8.870 -11.788 -7.436 1.00 98.44 70 VAL A O 1
ATOM 553 N N . ALA A 1 71 ? 10.135 -12.967 -6.008 1.00 97.94 71 ALA A N 1
ATOM 554 C CA . ALA A 1 71 ? 10.804 -13.772 -7.033 1.00 97.94 71 ALA A CA 1
ATOM 555 C C . ALA A 1 71 ? 9.891 -14.836 -7.663 1.00 97.94 71 ALA A C 1
ATOM 557 O O . ALA A 1 71 ? 10.115 -15.239 -8.797 1.00 97.94 71 ALA A O 1
ATOM 558 N N . ASP A 1 72 ? 8.865 -15.286 -6.934 1.00 97.31 72 ASP A N 1
ATOM 559 C CA . ASP A 1 72 ? 7.824 -16.193 -7.430 1.00 97.31 72 ASP A CA 1
ATOM 560 C C . ASP A 1 72 ? 6.445 -15.578 -7.139 1.00 97.31 72 ASP A C 1
ATOM 562 O O . ASP A 1 72 ? 5.918 -15.750 -6.034 1.00 97.31 72 ASP A O 1
ATOM 566 N N . PRO A 1 73 ? 5.853 -14.824 -8.084 1.00 98.12 73 PRO A N 1
ATOM 567 C CA . PRO A 1 73 ? 4.572 -14.162 -7.856 1.00 98.12 73 PRO A CA 1
ATOM 568 C C . PRO A 1 73 ? 3.419 -15.163 -7.701 1.00 98.12 73 PRO A C 1
ATOM 570 O O . PRO A 1 73 ? 2.525 -14.956 -6.876 1.00 98.12 73 PRO A O 1
ATOM 573 N N . VAL A 1 74 ? 3.448 -16.293 -8.417 1.00 98.19 74 VAL A N 1
ATOM 574 C CA . VAL A 1 74 ? 2.360 -17.286 -8.406 1.00 98.19 74 VAL A CA 1
ATOM 575 C C . VAL A 1 74 ? 2.091 -17.795 -6.995 1.00 98.19 74 VAL A C 1
ATOM 577 O O . VAL A 1 74 ? 0.932 -17.890 -6.583 1.00 98.19 74 VAL A O 1
ATOM 580 N N . LYS A 1 75 ? 3.160 -18.058 -6.238 1.00 97.69 75 LYS A N 1
ATOM 581 C CA . LYS A 1 75 ? 3.105 -18.536 -4.851 1.00 97.69 75 LYS A CA 1
ATOM 582 C C . LYS A 1 75 ? 2.239 -17.673 -3.929 1.00 97.69 75 LYS A C 1
ATOM 584 O O . LYS A 1 75 ? 1.687 -18.184 -2.955 1.00 97.69 75 LYS A O 1
ATOM 589 N N . TRP A 1 76 ? 2.124 -16.375 -4.204 1.00 98.12 76 TRP A N 1
ATOM 590 C CA . TRP A 1 76 ? 1.478 -15.425 -3.297 1.00 98.12 76 TRP A CA 1
ATOM 591 C C . TRP A 1 76 ? 0.067 -15.018 -3.717 1.00 98.12 76 TRP A C 1
ATOM 593 O O . TRP A 1 76 ? -0.604 -14.350 -2.934 1.00 98.12 76 TRP A O 1
ATOM 603 N N . ILE A 1 77 ? -0.408 -15.425 -4.897 1.00 98.38 77 ILE A N 1
ATOM 604 C CA . ILE A 1 77 ? -1.721 -15.018 -5.426 1.00 98.38 77 ILE A CA 1
ATOM 605 C C . ILE A 1 77 ? -2.855 -15.433 -4.481 1.00 98.38 77 ILE A C 1
ATOM 607 O O . ILE A 1 77 ? -3.611 -14.579 -4.019 1.00 98.38 77 ILE A O 1
ATOM 611 N N . GLU A 1 78 ? -2.961 -16.725 -4.159 1.00 97.69 78 GLU A N 1
ATOM 612 C CA . GLU A 1 78 ? -4.013 -17.241 -3.271 1.00 97.69 78 GLU A CA 1
ATOM 613 C C . GLU A 1 78 ? -3.904 -16.642 -1.855 1.00 97.69 78 GLU A C 1
ATOM 615 O O . GLU A 1 78 ? -4.893 -16.077 -1.390 1.00 97.69 78 GLU A O 1
ATOM 620 N N . PRO A 1 79 ? -2.726 -16.617 -1.191 1.00 97.88 79 PRO A N 1
ATOM 621 C CA . PRO A 1 79 ? -2.587 -15.966 0.113 1.00 97.88 79 PRO A CA 1
ATOM 622 C C . PRO A 1 79 ? -2.980 -14.481 0.152 1.00 97.88 79 PRO A C 1
ATOM 624 O O . PRO A 1 79 ? -3.484 -14.014 1.179 1.00 97.88 79 PRO A O 1
ATOM 627 N N . ILE A 1 80 ? -2.728 -13.731 -0.927 1.00 98.44 80 ILE A N 1
ATOM 628 C CA . ILE A 1 80 ? -3.063 -12.304 -1.042 1.00 98.44 80 ILE A CA 1
ATOM 629 C C . ILE A 1 80 ? -4.555 -12.102 -1.336 1.00 98.44 80 ILE A C 1
ATOM 631 O O . ILE A 1 80 ? -5.184 -11.255 -0.693 1.00 98.44 80 ILE A O 1
ATOM 635 N N . SER A 1 81 ? -5.151 -12.924 -2.203 1.00 98.06 81 SER A N 1
ATOM 636 C CA . SER A 1 81 ? -6.607 -12.947 -2.400 1.00 98.06 81 SER A CA 1
ATOM 637 C C . SER A 1 81 ? -7.333 -13.276 -1.087 1.00 98.06 81 SER A C 1
ATOM 639 O O . SER A 1 81 ? -8.208 -12.533 -0.641 1.00 98.06 81 SER A O 1
ATOM 641 N N . ASP A 1 82 ? -6.854 -14.284 -0.352 1.00 96.31 82 ASP A N 1
ATOM 642 C CA . ASP A 1 82 ? -7.344 -14.669 0.980 1.00 96.31 82 ASP A CA 1
ATOM 643 C C . ASP A 1 82 ? -7.146 -13.596 2.062 1.00 96.31 82 ASP A C 1
ATOM 645 O O . ASP A 1 82 ? -7.777 -13.638 3.135 1.00 96.31 82 ASP A O 1
ATOM 649 N N . ALA A 1 83 ? -6.203 -12.678 1.851 1.00 97.31 83 ALA A N 1
ATOM 650 C CA . ALA A 1 83 ? -6.010 -11.509 2.699 1.00 97.31 83 ALA A CA 1
ATOM 651 C C . ALA A 1 83 ? -7.037 -10.403 2.400 1.00 97.31 83 ALA A C 1
ATOM 653 O O . ALA A 1 83 ? -7.254 -9.543 3.258 1.00 97.31 83 ALA A O 1
ATOM 654 N N . GLY A 1 84 ? -7.712 -10.482 1.250 1.00 96.69 84 GLY A N 1
ATOM 655 C CA . GLY A 1 84 ? -8.760 -9.574 0.794 1.00 96.69 84 GLY A CA 1
ATOM 656 C C . GLY A 1 84 ? -8.237 -8.381 -0.002 1.00 96.69 84 GLY A C 1
ATOM 657 O O . GLY A 1 84 ? -8.849 -7.318 0.068 1.00 96.69 84 GLY A O 1
ATOM 658 N N . ALA A 1 85 ? -7.098 -8.517 -0.685 1.00 97.69 85 ALA A N 1
ATOM 659 C CA . ALA A 1 85 ? -6.611 -7.482 -1.592 1.00 97.69 85 ALA A CA 1
ATOM 660 C C . ALA A 1 85 ? -7.453 -7.408 -2.876 1.00 97.69 85 ALA A C 1
ATOM 662 O O . ALA A 1 85 ? -8.005 -8.411 -3.322 1.00 97.69 85 ALA A O 1
ATOM 663 N N . GLU A 1 86 ? -7.543 -6.220 -3.474 1.00 98.50 86 GLU A N 1
ATOM 664 C CA . GLU A 1 86 ? -8.309 -6.001 -4.704 1.00 98.50 86 GLU A CA 1
ATOM 665 C C . GLU A 1 86 ? -7.462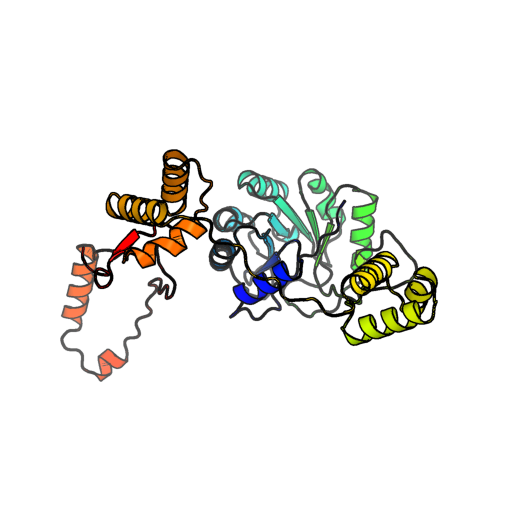 -6.109 -5.970 1.00 98.50 86 GLU A C 1
ATOM 667 O O . GLU A 1 86 ? -7.988 -6.483 -7.021 1.00 98.50 86 GLU A O 1
ATOM 6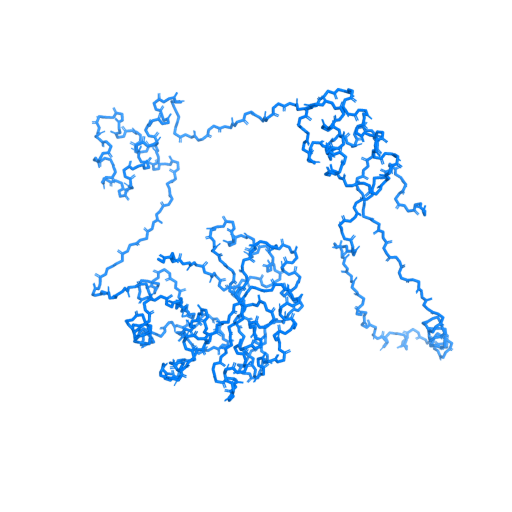72 N N . GLN A 1 87 ? -6.181 -5.755 -5.892 1.00 98.75 87 GLN A N 1
ATOM 673 C CA . GLN A 1 87 ? -5.271 -5.743 -7.029 1.00 98.75 87 GLN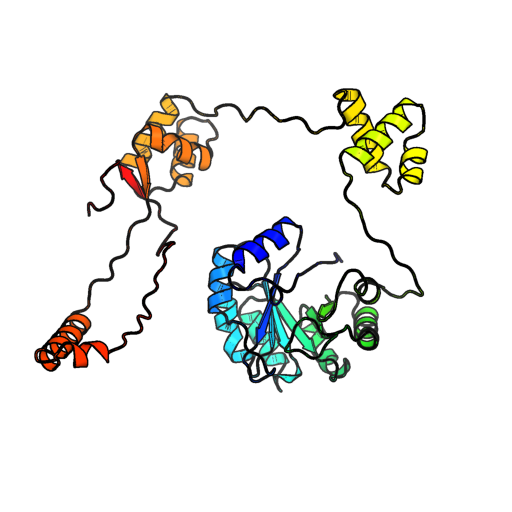 A CA 1
ATOM 674 C C . GLN A 1 87 ? -3.943 -6.394 -6.663 1.00 98.75 87 GLN A C 1
ATOM 676 O O . GLN A 1 87 ? -3.422 -6.200 -5.565 1.00 98.75 87 GLN A O 1
ATOM 681 N N . TYR A 1 88 ? -3.416 -7.171 -7.605 1.00 98.88 88 TYR A N 1
ATOM 682 C CA . TYR A 1 88 ? -2.125 -7.835 -7.512 1.00 98.88 88 TYR A CA 1
ATOM 683 C C . TYR A 1 88 ? -1.274 -7.399 -8.706 1.00 98.88 88 TYR A C 1
ATOM 685 O O . TYR A 1 88 ? -1.571 -7.759 -9.849 1.00 98.88 88 TYR A O 1
ATOM 693 N N . THR A 1 89 ? -0.219 -6.636 -8.436 1.00 98.88 89 THR A N 1
ATOM 694 C CA . THR A 1 89 ? 0.692 -6.073 -9.436 1.00 98.88 89 THR A CA 1
ATOM 695 C C . THR A 1 89 ? 2.042 -6.776 -9.338 1.00 98.88 89 THR A C 1
ATOM 697 O O . THR A 1 89 ? 2.804 -6.533 -8.404 1.00 98.88 89 THR A O 1
ATOM 700 N N . P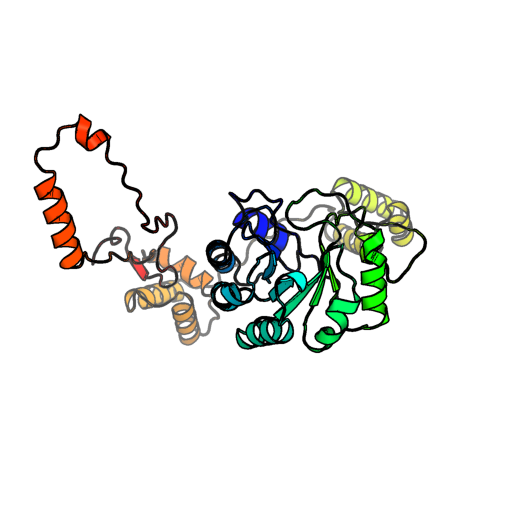HE A 1 90 ? 2.339 -7.675 -10.279 1.00 98.88 90 PHE A N 1
ATOM 701 C CA . PHE A 1 90 ? 3.598 -8.435 -10.308 1.00 98.88 90 PHE A CA 1
ATOM 702 C C . PHE A 1 90 ? 4.610 -7.805 -11.261 1.00 98.88 90 PHE A C 1
ATOM 704 O O . PHE A 1 90 ? 4.223 -7.161 -12.229 1.00 98.88 90 PHE A O 1
ATOM 711 N N . HIS A 1 91 ? 5.903 -8.024 -11.028 1.00 98.81 91 HIS A N 1
ATOM 712 C CA . HIS A 1 91 ? 6.950 -7.598 -11.961 1.00 98.81 91 HIS A CA 1
ATOM 713 C C . HIS A 1 91 ? 7.100 -8.581 -13.119 1.00 98.81 91 HIS A C 1
ATOM 715 O O . HIS A 1 91 ? 7.211 -9.789 -12.897 1.00 98.81 91 HIS A O 1
ATOM 721 N N . VAL A 1 92 ? 7.149 -8.069 -14.351 1.00 98.50 92 VAL A N 1
ATOM 722 C CA . VAL A 1 92 ? 7.345 -8.900 -15.552 1.00 98.50 92 VAL A CA 1
ATOM 723 C C . VAL A 1 92 ? 8.673 -9.662 -15.509 1.00 98.50 92 VAL A C 1
ATOM 725 O O . VAL A 1 92 ? 8.776 -10.760 -16.039 1.00 98.50 92 VAL A O 1
ATOM 728 N N . GLU A 1 93 ? 9.668 -9.122 -14.808 1.00 98.31 93 GLU A N 1
ATOM 729 C CA . GLU A 1 93 ? 10.997 -9.705 -14.621 1.00 98.31 93 GLU A CA 1
ATOM 730 C C . GLU A 1 93 ? 11.021 -10.870 -13.621 1.00 98.31 93 GLU A C 1
ATOM 732 O O . GLU A 1 93 ? 12.039 -11.548 -13.504 1.00 98.31 93 GLU A O 1
ATOM 737 N N . ALA A 1 94 ? 9.936 -11.094 -12.874 1.00 97.19 94 ALA A N 1
ATOM 738 C CA . ALA A 1 94 ? 9.845 -12.155 -11.872 1.00 97.19 94 ALA A CA 1
ATOM 739 C C . ALA A 1 94 ? 9.310 -13.485 -12.436 1.00 97.19 94 ALA A C 1
ATOM 741 O O . ALA A 1 94 ? 9.138 -14.449 -11.695 1.00 97.19 94 ALA A O 1
ATOM 742 N N . THR A 1 95 ? 8.991 -13.558 -13.731 1.00 96.44 95 THR A N 1
ATOM 743 C CA . THR A 1 95 ? 8.430 -14.767 -14.346 1.00 96.44 95 THR A CA 1
ATOM 744 C C . THR A 1 95 ? 8.766 -14.859 -15.830 1.00 96.44 95 THR A C 1
ATOM 746 O O . THR A 1 95 ? 8.888 -13.848 -16.513 1.00 96.44 95 THR A O 1
ATOM 749 N N . ASN A 1 96 ? 8.850 -16.085 -16.348 1.00 95.00 96 ASN A N 1
ATOM 750 C CA . ASN A 1 96 ? 8.930 -16.342 -17.789 1.00 95.00 96 ASN A CA 1
ATOM 751 C C . ASN A 1 96 ? 7.547 -16.576 -18.423 1.00 95.00 96 ASN A C 1
ATOM 753 O O . ASN A 1 96 ? 7.438 -16.615 -19.643 1.00 95.00 96 ASN A O 1
ATOM 757 N N . GLU A 1 97 ? 6.486 -16.678 -17.612 1.00 97.19 97 GLU A N 1
ATOM 758 C CA . GLU A 1 97 ? 5.119 -16.991 -18.055 1.00 97.19 97 GLU A CA 1
ATOM 759 C C . GLU A 1 97 ? 4.101 -15.904 -17.617 1.00 97.19 97 GLU A C 1
ATOM 761 O O . GLU A 1 97 ? 3.184 -16.192 -16.837 1.00 97.19 97 GLU A O 1
ATOM 766 N N . PRO A 1 98 ? 4.210 -14.632 -18.068 1.00 97.75 98 PRO A N 1
ATOM 767 C CA . PRO A 1 98 ? 3.355 -13.544 -17.570 1.00 97.75 98 PRO A CA 1
ATOM 768 C C . PRO A 1 98 ? 1.852 -13.781 -17.765 1.00 97.75 98 PRO A C 1
ATOM 770 O O . PRO A 1 98 ? 1.061 -13.478 -16.873 1.00 97.75 98 PRO A O 1
ATOM 773 N N . LEU A 1 99 ? 1.440 -14.372 -18.894 1.00 98.31 99 LEU A N 1
ATOM 774 C CA . LEU A 1 99 ? 0.029 -14.682 -19.165 1.00 98.31 99 LEU A CA 1
ATOM 775 C C . LEU A 1 99 ? -0.557 -15.680 -18.161 1.00 98.31 99 LEU A C 1
ATOM 777 O O . LEU A 1 99 ? -1.723 -15.553 -17.779 1.00 98.31 99 LEU A O 1
ATOM 781 N N . GLU A 1 100 ? 0.235 -16.653 -17.705 1.00 97.88 100 GLU A N 1
ATOM 782 C CA . GLU A 1 100 ? -0.215 -17.604 -16.691 1.00 97.88 100 GLU A CA 1
ATOM 783 C C . GLU A 1 100 ? -0.434 -16.903 -15.345 1.00 97.88 100 GLU A C 1
ATOM 785 O O . GLU A 1 100 ? -1.456 -17.130 -14.692 1.00 97.88 100 GLU A O 1
ATOM 790 N N . VAL A 1 101 ? 0.490 -16.018 -14.955 1.00 98.69 101 VAL A N 1
ATOM 791 C CA . VAL A 1 101 ? 0.375 -15.217 -13.727 1.00 98.69 101 VAL A CA 1
ATOM 792 C C . VAL A 1 101 ? -0.874 -14.337 -13.779 1.00 98.69 101 VAL A C 1
ATOM 794 O O . VAL A 1 101 ? -1.696 -14.394 -12.863 1.00 98.69 101 VAL A O 1
ATOM 797 N N . ILE A 1 102 ? -1.074 -13.601 -14.877 1.00 98.81 102 ILE A N 1
ATOM 798 C CA . ILE A 1 102 ? -2.250 -12.743 -15.096 1.00 98.81 102 ILE A CA 1
ATOM 799 C C . ILE A 1 102 ? -3.545 -13.548 -14.973 1.00 98.81 102 ILE A C 1
ATOM 801 O O . ILE A 1 102 ? -4.469 -13.136 -14.266 1.00 98.81 102 ILE A O 1
ATOM 805 N N . ARG A 1 103 ? -3.614 -14.715 -15.626 1.00 98.69 103 ARG A N 1
ATOM 806 C CA . ARG A 1 103 ? -4.787 -15.591 -15.554 1.00 98.69 103 ARG A CA 1
ATOM 807 C C . ARG A 1 103 ? -5.062 -16.028 -14.116 1.00 98.69 103 ARG A C 1
ATOM 809 O O . ARG A 1 103 ? -6.190 -15.890 -13.659 1.00 98.69 103 ARG A O 1
ATOM 816 N N . LYS A 1 104 ? -4.044 -16.496 -13.386 1.00 98.62 104 LYS A N 1
ATOM 817 C CA . LYS A 1 104 ? -4.199 -16.935 -11.988 1.00 98.62 104 LYS A CA 1
ATOM 818 C C . LYS A 1 104 ? -4.655 -15.805 -11.064 1.00 98.62 104 LYS A C 1
ATOM 820 O O . LYS A 1 104 ? -5.477 -16.050 -10.187 1.00 98.62 104 LYS A O 1
ATOM 825 N N . ILE A 1 105 ? -4.166 -14.579 -11.266 1.00 98.81 105 ILE A N 1
ATOM 826 C CA . ILE A 1 105 ? -4.617 -13.401 -10.507 1.00 98.81 105 ILE A CA 1
ATOM 827 C C . ILE A 1 105 ? -6.116 -13.162 -10.729 1.00 98.81 105 ILE A C 1
ATOM 829 O O . ILE A 1 105 ? -6.867 -12.999 -9.764 1.00 98.81 105 ILE A O 1
ATOM 833 N N . LYS A 1 106 ? -6.558 -13.190 -11.992 1.00 98.62 106 LYS A N 1
ATOM 834 C CA . LYS A 1 106 ? -7.967 -12.995 -12.357 1.00 98.62 106 LYS A CA 1
ATOM 835 C C . LYS A 1 106 ? -8.864 -14.127 -11.860 1.00 98.62 106 LYS A C 1
ATOM 837 O O . LYS A 1 106 ? -9.937 -13.851 -11.328 1.00 98.62 106 LYS A O 1
ATOM 842 N N . ASP A 1 107 ? -8.410 -15.376 -11.956 1.00 98.38 107 ASP A N 1
ATOM 843 C CA . ASP A 1 107 ? -9.119 -16.549 -11.425 1.00 98.38 107 ASP A CA 1
ATOM 844 C C . ASP A 1 107 ? -9.281 -16.470 -9.896 1.00 98.38 107 ASP A C 1
ATOM 846 O O . ASP A 1 107 ? -10.291 -16.914 -9.351 1.00 98.38 107 ASP A O 1
ATOM 850 N N . ALA A 1 108 ? -8.324 -15.844 -9.201 1.00 97.62 108 ALA A N 1
ATOM 851 C CA . ALA A 1 108 ? -8.398 -15.556 -7.769 1.00 97.62 108 ALA A CA 1
ATOM 852 C C . ALA A 1 108 ? -9.276 -14.332 -7.421 1.00 97.62 108 ALA A C 1
ATOM 854 O O . ALA A 1 108 ? -9.354 -13.955 -6.250 1.00 97.62 108 ALA A O 1
ATOM 855 N N . GLY A 1 109 ? -9.935 -13.711 -8.407 1.00 98.12 109 GLY A N 1
ATOM 856 C CA . GLY A 1 109 ? -10.895 -12.621 -8.217 1.00 98.12 109 GLY A CA 1
ATOM 857 C C . GLY A 1 109 ? -10.283 -11.230 -8.026 1.00 98.12 109 GLY A C 1
ATOM 858 O O . GLY A 1 109 ? -11.001 -10.313 -7.627 1.00 98.12 109 GLY A O 1
ATOM 859 N N . MET A 1 110 ? -8.988 -11.059 -8.299 1.00 98.75 110 MET A N 1
ATOM 860 C CA . MET A 1 110 ? -8.283 -9.779 -8.179 1.00 98.75 110 MET A CA 1
ATOM 861 C C . MET A 1 110 ? -8.072 -9.121 -9.548 1.00 98.75 110 MET A C 1
ATOM 863 O O . MET A 1 110 ? -8.032 -9.787 -10.585 1.00 98.75 110 MET A O 1
ATOM 867 N N . LYS A 1 111 ? -7.887 -7.800 -9.547 1.00 98.81 111 LYS A N 1
ATOM 868 C CA . LYS A 1 111 ? -7.358 -7.055 -10.698 1.00 98.81 111 LYS A CA 1
ATOM 869 C C . LYS A 1 111 ? -5.892 -7.411 -10.924 1.00 98.81 111 LYS A C 1
ATOM 871 O O . LYS A 1 111 ? -5.136 -7.528 -9.958 1.00 98.81 111 LYS A O 1
ATOM 876 N N . ALA A 1 112 ? -5.493 -7.550 -12.185 1.00 98.81 112 ALA A N 1
ATOM 877 C CA . ALA A 1 112 ? -4.123 -7.907 -12.549 1.00 98.81 112 ALA A CA 1
ATOM 878 C C . ALA A 1 112 ? -3.335 -6.676 -13.001 1.00 98.81 112 ALA A C 1
ATOM 880 O O . ALA A 1 112 ? -3.681 -6.063 -14.009 1.00 98.81 112 ALA A O 1
ATOM 881 N N . GLY A 1 113 ? -2.270 -6.337 -12.278 1.00 98.75 113 GLY A N 1
ATOM 882 C CA . GLY A 1 113 ? -1.292 -5.332 -12.685 1.00 98.75 113 GLY A CA 1
ATOM 883 C C . GLY A 1 113 ? 0.012 -5.977 -13.159 1.00 98.75 113 GLY A C 1
ATOM 884 O O . GLY A 1 113 ? 0.390 -7.042 -12.664 1.00 98.75 113 GLY A O 1
ATOM 885 N N . ILE A 1 114 ? 0.717 -5.325 -14.084 1.00 98.75 114 ILE A N 1
ATOM 886 C CA . ILE A 1 114 ? 2.079 -5.708 -14.480 1.00 98.75 114 ILE A CA 1
ATOM 887 C C . ILE A 1 114 ? 3.039 -4.527 -14.309 1.00 98.75 114 ILE A C 1
ATOM 889 O O . ILE A 1 114 ? 2.828 -3.448 -14.860 1.00 98.75 114 ILE A O 1
ATOM 893 N N . GLY A 1 115 ? 4.073 -4.726 -13.501 1.00 98.50 115 GLY A N 1
ATOM 894 C CA . GLY A 1 115 ? 5.132 -3.767 -13.229 1.00 98.50 115 GLY A CA 1
ATOM 895 C C . GLY A 1 115 ? 6.371 -4.019 -14.080 1.00 98.50 115 GLY A C 1
ATOM 896 O O . GLY A 1 115 ? 6.647 -5.163 -14.450 1.00 98.50 115 GLY A O 1
ATOM 897 N N . LEU A 1 116 ? 7.116 -2.953 -14.371 1.00 98.31 116 LEU A N 1
ATOM 898 C CA . LEU A 1 116 ? 8.435 -3.027 -14.998 1.00 98.31 116 LEU A CA 1
ATOM 899 C C . LEU A 1 116 ? 9.435 -2.086 -14.324 1.00 98.31 116 LEU A C 1
ATOM 901 O O . LEU A 1 116 ? 9.131 -0.926 -14.026 1.00 98.31 116 LEU A O 1
ATOM 905 N N . LYS A 1 117 ? 10.653 -2.587 -14.128 1.00 97.81 117 LYS A N 1
ATOM 906 C CA . LYS A 1 117 ? 11.790 -1.854 -13.564 1.00 97.81 117 LYS A CA 1
ATOM 907 C C . LYS A 1 117 ? 12.323 -0.790 -14.530 1.00 97.81 117 LYS A C 1
ATOM 909 O O . LYS A 1 117 ? 12.079 -0.865 -15.743 1.00 97.81 117 LYS A O 1
ATOM 914 N N . PRO A 1 118 ? 13.119 0.183 -14.045 1.00 96.00 118 PRO A N 1
ATOM 915 C CA . PRO A 1 118 ? 13.697 1.206 -14.912 1.00 96.00 118 PRO A CA 1
ATOM 916 C C . PRO A 1 118 ? 14.536 0.631 -16.062 1.00 96.00 118 PRO A C 1
ATOM 918 O O . PRO A 1 118 ? 14.440 1.110 -17.191 1.00 96.00 118 PRO A O 1
ATOM 921 N N . GLY A 1 119 ? 15.285 -0.449 -15.817 1.00 92.38 119 GLY A N 1
ATOM 922 C CA . GLY A 1 119 ? 16.113 -1.108 -16.835 1.00 92.38 119 GLY A CA 1
ATOM 923 C C . GLY A 1 119 ? 15.349 -1.914 -17.895 1.00 92.38 119 GLY A C 1
ATOM 924 O O . GLY A 1 119 ? 15.932 -2.274 -18.914 1.00 92.38 119 GLY A O 1
ATOM 925 N N . THR A 1 120 ? 14.061 -2.191 -17.689 1.00 92.06 120 THR A N 1
ATOM 926 C CA . THR A 1 120 ? 13.277 -3.057 -18.582 1.00 92.06 120 THR A CA 1
ATOM 927 C C . THR A 1 120 ? 12.580 -2.233 -19.668 1.00 92.06 120 THR A C 1
ATOM 929 O O . THR A 1 120 ? 11.873 -1.277 -19.330 1.00 92.06 120 THR A O 1
ATOM 932 N N . PRO A 1 121 ? 12.748 -2.555 -20.964 1.00 89.38 121 PRO A N 1
ATOM 933 C CA . PRO A 1 121 ? 12.059 -1.855 -22.050 1.00 89.38 121 PRO A CA 1
ATOM 934 C C . PRO A 1 121 ? 10.531 -1.976 -21.945 1.00 89.38 121 PRO A C 1
ATOM 936 O O . PRO A 1 121 ? 10.007 -3.007 -21.524 1.00 89.38 121 PRO A O 1
ATOM 939 N N . VAL A 1 122 ? 9.802 -0.929 -22.337 1.00 93.44 122 VAL A N 1
ATOM 940 C CA . VAL A 1 122 ? 8.329 -0.891 -22.229 1.00 93.44 122 VAL A CA 1
ATOM 941 C C . VAL A 1 122 ? 7.650 -1.869 -23.193 1.00 93.44 122 VAL A C 1
ATOM 943 O O . VAL A 1 122 ? 6.561 -2.371 -22.930 1.00 93.44 122 VAL A O 1
ATOM 946 N N . GLU A 1 123 ? 8.328 -2.216 -24.278 1.00 91.81 123 GLU A N 1
ATOM 947 C CA . GLU A 1 123 ? 7.891 -3.172 -25.290 1.00 91.81 123 GLU A CA 1
ATOM 948 C C . GLU A 1 123 ? 7.683 -4.575 -24.705 1.00 91.81 123 GLU A C 1
ATOM 950 O O . GLU A 1 123 ? 6.878 -5.343 -25.226 1.00 91.81 123 GLU A O 1
ATOM 955 N N . VAL A 1 124 ? 8.353 -4.901 -23.592 1.00 90.94 124 VAL A N 1
ATOM 956 C CA . VAL A 1 124 ? 8.217 -6.197 -22.909 1.00 90.94 124 VAL A CA 1
ATOM 957 C C . VAL A 1 124 ? 6.795 -6.415 -22.388 1.00 90.94 124 VAL A C 1
ATOM 959 O O . VAL A 1 124 ? 6.326 -7.551 -22.373 1.00 90.94 124 VAL A O 1
ATOM 962 N N . VAL A 1 125 ? 6.083 -5.352 -21.989 1.00 94.88 125 VAL A N 1
ATOM 963 C CA . VAL A 1 125 ? 4.716 -5.480 -21.454 1.00 94.88 125 VAL A CA 1
ATOM 964 C C . VAL A 1 125 ? 3.629 -5.406 -22.529 1.00 94.88 125 VAL A C 1
ATOM 966 O O . VAL A 1 125 ? 2.504 -5.831 -22.275 1.00 94.88 125 VAL A O 1
ATOM 969 N N . VAL A 1 126 ? 3.958 -4.928 -23.736 1.00 93.31 126 VAL A N 1
ATOM 970 C CA . VAL A 1 126 ? 3.011 -4.727 -24.850 1.00 93.31 126 VAL A CA 1
ATOM 971 C C . VAL A 1 126 ? 2.156 -5.963 -25.167 1.00 93.31 126 VAL A C 1
ATOM 973 O O . VAL A 1 126 ? 0.938 -5.803 -25.279 1.00 93.31 126 VAL A O 1
ATOM 976 N N . PRO A 1 127 ? 2.709 -7.192 -25.248 1.00 95.94 127 PRO A N 1
ATOM 977 C CA . PRO A 1 127 ? 1.917 -8.390 -25.540 1.00 95.94 127 PRO A CA 1
ATOM 978 C C . PRO A 1 127 ? 0.829 -8.706 -24.503 1.00 95.94 127 PRO A C 1
ATOM 980 O O . PRO A 1 127 ? -0.061 -9.508 -24.775 1.00 95.94 127 PRO A O 1
ATOM 983 N N . TYR A 1 128 ? 0.898 -8.107 -23.311 1.00 96.50 128 TYR A N 1
ATOM 984 C CA . TYR A 1 128 ? 0.037 -8.438 -22.176 1.00 96.50 128 TYR A CA 1
ATOM 985 C C . TYR A 1 128 ? -1.001 -7.356 -21.857 1.00 96.50 128 TYR A C 1
ATOM 987 O O . TYR A 1 128 ? -1.859 -7.586 -21.007 1.00 96.50 128 TYR A O 1
ATOM 995 N N . ILE A 1 129 ? -0.953 -6.197 -22.525 1.00 95.00 129 ILE A N 1
ATOM 996 C CA . ILE A 1 129 ? -1.752 -5.012 -22.167 1.00 95.00 129 ILE A CA 1
ATOM 997 C C . ILE A 1 129 ? -3.260 -5.287 -22.187 1.00 95.00 129 ILE A C 1
ATOM 999 O O . ILE A 1 129 ? -3.957 -4.932 -21.241 1.00 95.00 129 ILE A O 1
ATOM 1003 N N . GLU A 1 130 ? -3.759 -5.998 -23.199 1.00 95.56 130 GLU A N 1
ATOM 1004 C CA . GLU A 1 130 ? -5.185 -6.356 -23.305 1.00 95.56 130 GLU A CA 1
ATOM 1005 C C . GLU A 1 130 ? -5.646 -7.341 -22.210 1.00 95.56 130 GLU A C 1
ATOM 1007 O O . GLU A 1 130 ? -6.841 -7.575 -22.016 1.00 95.56 130 GLU A O 1
ATOM 1012 N N . HIS A 1 131 ? -4.702 -7.936 -21.477 1.00 97.50 131 HIS A N 1
ATOM 1013 C CA . HIS A 1 131 ? -4.968 -8.912 -20.428 1.00 97.50 131 HIS A CA 1
ATOM 1014 C C . HIS A 1 131 ? -4.837 -8.341 -19.014 1.00 97.50 131 HIS A C 1
ATOM 1016 O O . HIS A 1 131 ? -5.263 -9.021 -18.078 1.00 97.50 131 HIS A O 1
ATOM 1022 N N . VAL A 1 132 ? -4.325 -7.123 -18.833 1.00 98.31 132 VAL A N 1
ATOM 1023 C CA . VAL A 1 132 ? -4.126 -6.496 -17.515 1.00 98.31 132 VAL A CA 1
ATOM 1024 C C . VAL A 1 132 ? -5.109 -5.352 -17.267 1.00 98.31 132 VAL A C 1
ATOM 1026 O O . VAL A 1 132 ? -5.693 -4.786 -18.184 1.00 98.31 132 VAL A O 1
ATOM 1029 N N . ASP A 1 133 ? -5.317 -5.035 -15.995 1.00 98.38 133 ASP A N 1
ATOM 1030 C CA . ASP A 1 133 ? -6.080 -3.874 -15.540 1.00 98.38 133 ASP A CA 1
ATOM 1031 C C . ASP A 1 133 ? -5.196 -2.623 -15.412 1.00 98.38 133 ASP A C 1
ATOM 1033 O O . ASP A 1 133 ? -5.714 -1.508 -15.484 1.00 98.38 133 ASP A O 1
ATOM 1037 N N . LEU A 1 134 ? -3.888 -2.807 -15.187 1.00 98.06 134 LEU A N 1
ATOM 1038 C CA . LEU A 1 134 ? -2.943 -1.743 -14.850 1.00 98.06 134 LEU A CA 1
ATOM 1039 C C . LEU A 1 134 ? -1.516 -2.081 -15.312 1.00 98.06 134 LEU A C 1
ATOM 1041 O O . LEU A 1 134 ? -1.074 -3.225 -15.193 1.00 98.06 134 LEU A O 1
ATOM 1045 N N . VAL A 1 135 ? -0.778 -1.077 -15.791 1.00 98.56 135 VAL A N 1
ATOM 1046 C CA . VAL A 1 135 ? 0.682 -1.156 -15.979 1.00 98.56 135 VAL A CA 1
ATOM 1047 C C . VAL A 1 135 ? 1.371 -0.193 -15.016 1.00 98.56 135 VAL A C 1
ATOM 1049 O O . VAL A 1 135 ? 1.063 0.998 -15.014 1.00 98.56 135 VAL A O 1
ATOM 1052 N N . LEU A 1 136 ? 2.318 -0.702 -14.230 1.00 98.62 136 LEU A N 1
ATOM 1053 C CA . LEU A 1 136 ? 3.090 0.059 -13.249 1.00 98.62 136 LEU A CA 1
ATOM 1054 C C . LEU A 1 136 ? 4.510 0.334 -13.757 1.00 98.62 136 LEU A C 1
ATOM 1056 O O . LEU A 1 136 ? 5.335 -0.574 -13.838 1.00 98.62 136 LEU A O 1
ATOM 1060 N N . VAL A 1 137 ? 4.823 1.594 -14.053 1.00 98.38 137 VAL A N 1
ATOM 1061 C CA . VAL A 1 137 ? 6.169 2.028 -14.448 1.00 98.38 137 VAL A CA 1
ATOM 1062 C C . VAL A 1 137 ? 6.952 2.464 -13.210 1.00 98.38 137 VAL A C 1
ATOM 1064 O O . VAL A 1 137 ? 6.628 3.479 -12.593 1.00 98.38 137 VAL A O 1
ATOM 1067 N N . MET A 1 138 ? 8.020 1.742 -12.873 1.00 97.94 138 MET A N 1
ATOM 1068 C CA . MET A 1 138 ? 8.923 2.158 -11.799 1.00 97.94 138 MET A CA 1
ATOM 1069 C C . MET A 1 138 ? 9.772 3.366 -12.227 1.00 97.94 138 MET A C 1
ATOM 1071 O O . MET A 1 138 ? 10.392 3.355 -13.292 1.00 97.94 138 MET A O 1
ATOM 1075 N N . THR A 1 139 ? 9.857 4.383 -11.370 1.00 95.94 139 THR A N 1
ATOM 1076 C CA . THR A 1 139 ? 10.699 5.588 -11.519 1.00 95.94 139 THR A CA 1
ATOM 1077 C C . THR A 1 139 ? 11.865 5.639 -10.533 1.00 95.94 139 THR A C 1
ATOM 1079 O O . THR A 1 139 ? 12.508 6.677 -10.390 1.00 95.94 139 THR A O 1
ATOM 1082 N N . VAL A 1 140 ? 12.143 4.522 -9.862 1.00 93.69 140 VAL A N 1
ATOM 1083 C CA . VAL A 1 140 ? 13.350 4.227 -9.072 1.00 93.69 140 VAL A CA 1
ATOM 1084 C C . VAL A 1 140 ? 13.632 2.726 -9.175 1.00 93.69 140 VAL A C 1
ATOM 1086 O O . VAL A 1 140 ? 12.744 1.960 -9.555 1.00 93.69 140 VAL A O 1
ATOM 1089 N N . GLU A 1 141 ? 14.836 2.276 -8.822 1.00 93.62 141 GLU A N 1
ATOM 1090 C CA . GLU A 1 141 ? 15.082 0.834 -8.713 1.00 93.62 141 GLU A CA 1
ATOM 1091 C C . GLU A 1 141 ? 14.289 0.276 -7.515 1.00 93.62 141 GLU A C 1
ATOM 1093 O O . GLU A 1 141 ? 14.413 0.816 -6.411 1.00 93.62 141 GLU A O 1
ATOM 1098 N N . PRO A 1 142 ? 13.446 -0.758 -7.681 1.00 91.19 142 PRO A N 1
ATOM 1099 C CA . PRO A 1 142 ? 12.641 -1.271 -6.579 1.00 91.19 142 PRO A CA 1
ATOM 1100 C C . PRO A 1 142 ? 13.508 -1.824 -5.439 1.00 91.19 142 PRO A C 1
ATOM 1102 O O . PRO A 1 142 ? 14.600 -2.351 -5.646 1.00 91.19 142 PRO A O 1
ATOM 1105 N N . GLY A 1 143 ? 12.985 -1.735 -4.216 1.00 87.69 143 GLY A N 1
ATOM 1106 C CA . GLY A 1 143 ? 13.609 -2.299 -3.015 1.00 87.69 143 GLY A CA 1
ATOM 1107 C C . GLY A 1 143 ? 13.740 -1.317 -1.856 1.00 87.69 143 GLY A C 1
ATOM 1108 O O . GLY A 1 143 ? 13.681 -1.735 -0.702 1.00 87.69 143 GLY A O 1
ATOM 1109 N N . PHE A 1 144 ? 13.853 -0.013 -2.124 1.00 84.44 144 PHE A N 1
ATOM 1110 C CA . PHE A 1 144 ? 13.978 0.998 -1.068 1.00 84.44 144 PHE A CA 1
ATOM 1111 C C . PHE A 1 144 ? 13.176 2.265 -1.368 1.00 84.44 144 PHE A C 1
ATOM 1113 O O . PHE A 1 144 ? 13.177 2.773 -2.490 1.00 84.44 144 PHE A O 1
ATOM 1120 N N . GLY A 1 145 ? 12.539 2.816 -0.332 1.00 81.88 145 GLY A N 1
ATOM 1121 C CA . GLY A 1 145 ? 11.931 4.144 -0.376 1.00 81.88 145 GLY A CA 1
ATOM 1122 C C . GLY A 1 145 ? 12.968 5.274 -0.341 1.00 81.88 145 GLY A C 1
ATOM 1123 O O . GLY A 1 145 ? 14.141 5.063 -0.039 1.00 81.88 145 GLY A O 1
ATOM 1124 N N . GLY A 1 146 ? 12.536 6.500 -0.652 1.00 80.69 146 GLY A N 1
ATOM 1125 C CA . GLY A 1 146 ? 13.366 7.711 -0.539 1.00 80.69 146 GLY A CA 1
ATOM 1126 C C . GLY A 1 146 ? 14.363 7.952 -1.681 1.00 80.69 146 GLY A C 1
ATOM 1127 O O . GLY A 1 146 ? 15.118 8.922 -1.641 1.00 80.69 146 GLY A O 1
ATOM 1128 N N . GLN A 1 147 ? 14.360 7.105 -2.709 1.00 88.38 147 GLN A N 1
ATOM 1129 C CA . GLN A 1 147 ? 15.194 7.282 -3.895 1.00 88.38 147 GLN A CA 1
ATOM 1130 C C . GLN A 1 147 ? 14.720 8.456 -4.768 1.00 88.38 147 GLN A C 1
ATOM 1132 O O . GLN A 1 147 ? 13.549 8.846 -4.759 1.00 88.38 147 GLN A O 1
ATOM 1137 N N . LYS A 1 148 ? 15.652 9.036 -5.533 1.00 91.50 148 LYS A N 1
ATOM 1138 C CA . LYS A 1 148 ? 15.375 10.179 -6.409 1.00 91.50 148 LYS A CA 1
ATOM 1139 C C . LYS A 1 148 ? 14.649 9.721 -7.675 1.00 91.50 148 LYS A C 1
ATOM 1141 O O . LYS A 1 148 ? 15.108 8.808 -8.347 1.00 91.50 148 LYS A O 1
ATOM 1146 N N . PHE A 1 149 ? 13.574 10.426 -8.016 1.00 93.75 149 PHE A N 1
ATOM 1147 C CA . PHE A 1 149 ? 12.787 10.225 -9.232 1.00 93.75 149 PHE A CA 1
ATOM 1148 C C . PHE A 1 149 ? 13.642 10.206 -10.514 1.00 93.75 149 PHE A C 1
ATOM 1150 O O . PHE A 1 149 ? 14.412 11.141 -10.763 1.00 93.75 149 PHE A O 1
ATOM 1157 N N . MET A 1 150 ? 13.455 9.174 -11.338 1.00 91.69 150 MET A N 1
ATOM 1158 C CA . MET A 1 150 ? 14.075 8.987 -12.654 1.00 91.69 150 MET A CA 1
ATOM 1159 C C . MET A 1 150 ? 13.146 9.511 -13.758 1.00 91.69 150 MET A C 1
ATOM 1161 O O . MET A 1 150 ? 12.265 8.807 -14.253 1.00 91.69 150 MET A O 1
ATOM 1165 N N . GLY A 1 151 ? 13.312 10.786 -14.125 1.00 90.50 151 GLY A N 1
ATOM 1166 C CA . GLY A 1 151 ? 12.440 11.459 -15.099 1.00 90.50 151 GLY A CA 1
ATOM 1167 C C . GLY A 1 151 ? 12.519 10.904 -16.524 1.00 90.50 151 GLY A C 1
ATOM 1168 O O . GLY A 1 151 ? 11.567 11.043 -17.288 1.00 90.50 151 GLY A O 1
ATOM 1169 N N . ASP A 1 152 ? 13.604 10.220 -16.871 1.00 87.19 152 ASP A N 1
ATOM 1170 C CA . ASP A 1 152 ? 13.794 9.521 -18.144 1.00 87.19 152 ASP A CA 1
ATOM 1171 C C . ASP A 1 152 ? 12.814 8.347 -18.346 1.00 87.19 152 ASP A C 1
ATOM 1173 O O . ASP A 1 152 ? 12.531 7.972 -19.487 1.00 87.19 152 ASP A O 1
ATOM 1177 N N . MET A 1 153 ? 12.187 7.839 -17.276 1.00 94.69 153 MET A N 1
ATOM 1178 C CA . MET A 1 153 ? 11.131 6.819 -17.364 1.00 94.69 153 MET A CA 1
ATOM 1179 C C . MET A 1 153 ? 9.796 7.362 -17.890 1.00 94.69 153 MET A C 1
ATOM 1181 O O . MET A 1 153 ? 8.942 6.581 -18.315 1.00 94.69 153 MET A O 1
ATOM 1185 N N . MET A 1 154 ? 9.603 8.687 -17.925 1.00 94.81 154 MET A N 1
ATOM 1186 C CA . MET A 1 154 ? 8.376 9.292 -18.465 1.00 94.81 154 MET A CA 1
ATOM 1187 C C . MET A 1 154 ? 8.186 9.002 -19.956 1.00 94.81 154 MET A C 1
ATOM 1189 O O . MET A 1 154 ? 7.051 8.959 -20.422 1.00 94.81 154 MET A O 1
ATOM 1193 N N . SER A 1 155 ? 9.265 8.702 -20.684 1.00 91.19 155 SER A N 1
ATOM 1194 C CA . SER A 1 155 ? 9.194 8.208 -22.066 1.00 91.19 155 SER A CA 1
ATOM 1195 C C . SER A 1 155 ? 8.335 6.937 -22.189 1.00 91.19 155 SER A C 1
ATOM 1197 O O . SER A 1 155 ? 7.512 6.832 -23.099 1.00 91.19 155 SER A O 1
ATOM 1199 N N . LYS A 1 156 ? 8.433 6.012 -21.222 1.00 94.19 156 LYS A N 1
ATOM 1200 C CA . LYS A 1 156 ? 7.617 4.787 -21.162 1.00 94.19 156 LYS A CA 1
ATOM 1201 C C . LYS A 1 156 ? 6.148 5.101 -20.889 1.00 94.19 156 LYS A C 1
ATOM 1203 O O . LYS A 1 156 ? 5.262 4.536 -21.526 1.00 94.19 156 LYS A O 1
ATOM 1208 N N . VAL A 1 157 ? 5.886 6.033 -19.970 1.00 95.12 157 VAL A N 1
ATOM 1209 C CA . VAL A 1 157 ? 4.526 6.489 -19.631 1.00 95.12 157 VAL A CA 1
ATOM 1210 C C . VAL A 1 157 ? 3.861 7.154 -20.840 1.00 95.12 157 VAL A C 1
ATOM 1212 O O . VAL A 1 157 ? 2.707 6.853 -21.149 1.00 95.12 157 VAL A O 1
ATOM 1215 N N . GLN A 1 158 ? 4.591 8.012 -21.557 1.00 91.75 158 GLN A N 1
ATOM 1216 C CA . GLN A 1 158 ? 4.121 8.682 -22.775 1.00 91.75 158 GLN A CA 1
ATOM 1217 C C . GLN A 1 158 ? 3.817 7.676 -23.892 1.00 91.75 158 GLN A C 1
ATOM 1219 O O . GLN A 1 158 ? 2.755 7.749 -24.518 1.00 91.75 158 GLN A O 1
ATOM 1224 N N . TYR A 1 159 ? 4.698 6.694 -24.099 1.00 90.69 159 TYR A N 1
ATOM 1225 C CA . TYR A 1 159 ? 4.464 5.600 -25.042 1.00 90.69 159 TYR A CA 1
ATOM 1226 C C . TYR A 1 159 ? 3.175 4.833 -24.707 1.00 90.69 159 TYR A C 1
ATOM 1228 O O . TYR A 1 159 ? 2.272 4.743 -25.539 1.00 90.69 159 TYR A O 1
ATOM 1236 N N . LEU A 1 160 ? 3.029 4.361 -23.464 1.00 92.38 160 LEU A N 1
ATOM 1237 C CA . LEU A 1 160 ? 1.847 3.605 -23.043 1.00 92.38 160 LEU A CA 1
ATOM 1238 C C . LEU A 1 160 ? 0.563 4.434 -23.158 1.00 92.38 160 LEU A C 1
ATOM 1240 O O . LEU A 1 160 ? -0.452 3.933 -23.634 1.00 92.38 160 LEU A O 1
ATOM 1244 N N . ARG A 1 161 ? 0.588 5.712 -22.760 1.00 93.06 161 ARG A N 1
ATOM 1245 C CA . ARG A 1 161 ? -0.603 6.571 -22.812 1.00 93.06 161 ARG A CA 1
ATOM 1246 C C . ARG A 1 161 ? -1.024 6.905 -24.244 1.00 93.06 161 ARG A C 1
ATOM 1248 O O . ARG A 1 161 ? -2.226 7.008 -24.494 1.00 93.06 161 ARG A O 1
ATOM 1255 N N . SER A 1 162 ? -0.069 7.096 -25.156 1.00 90.12 162 SER A N 1
ATOM 1256 C CA . SER A 1 162 ? -0.353 7.395 -26.566 1.00 90.12 162 SER A CA 1
ATOM 1257 C C . SER A 1 162 ? -0.904 6.176 -27.311 1.00 90.12 162 SER A C 1
ATOM 1259 O O . SER A 1 162 ? -1.892 6.310 -28.034 1.00 90.12 162 SER A O 1
ATOM 1261 N N . ALA A 1 163 ? -0.335 4.991 -27.076 1.00 90.50 163 ALA A N 1
ATOM 1262 C CA . ALA A 1 163 ? -0.762 3.747 -27.714 1.00 90.50 163 ALA A CA 1
ATOM 1263 C C . ALA A 1 163 ? -2.032 3.138 -27.084 1.00 90.50 163 ALA A C 1
ATOM 1265 O O . ALA A 1 163 ? -2.867 2.587 -27.800 1.00 90.50 163 ALA A O 1
ATOM 1266 N N . TYR A 1 164 ? -2.225 3.281 -25.766 1.00 92.69 164 TYR A N 1
ATOM 1267 C CA . TYR A 1 164 ? -3.286 2.608 -25.005 1.00 92.69 164 TYR A CA 1
ATOM 1268 C C . TYR A 1 164 ? -4.084 3.605 -24.162 1.00 92.69 164 TYR A C 1
ATOM 1270 O O . TYR A 1 164 ? -3.938 3.724 -22.944 1.00 92.69 164 TYR A O 1
ATOM 1278 N N . GLN A 1 165 ? -4.982 4.339 -24.822 1.00 89.44 165 GLN A N 1
ATOM 1279 C CA . GLN A 1 165 ? -5.685 5.468 -24.207 1.00 89.44 165 GLN A CA 1
ATOM 1280 C C . GLN A 1 165 ? -6.501 5.089 -22.967 1.00 89.44 165 GLN A C 1
ATOM 1282 O O . GLN A 1 165 ? -6.593 5.914 -22.062 1.00 89.44 165 GLN A O 1
ATOM 1287 N N . ASN A 1 166 ? -7.055 3.873 -22.909 1.00 91.25 166 ASN A N 1
ATOM 1288 C CA . ASN A 1 166 ? -7.932 3.406 -21.828 1.00 91.25 166 ASN A CA 1
ATOM 1289 C C . ASN A 1 166 ? -7.219 2.638 -20.707 1.00 91.25 166 ASN A C 1
ATOM 1291 O O . ASN A 1 166 ? -7.869 2.291 -19.725 1.00 91.25 166 ASN A O 1
ATOM 1295 N N . LEU A 1 167 ? -5.915 2.387 -20.839 1.00 94.50 167 LEU A N 1
ATOM 1296 C CA . LEU A 1 167 ? -5.129 1.668 -19.841 1.00 94.50 167 LEU A CA 1
ATOM 1297 C C . LEU A 1 167 ? -4.918 2.540 -18.590 1.00 94.50 167 LEU A C 1
ATOM 1299 O O . LEU A 1 167 ? -4.554 3.721 -18.705 1.00 94.50 167 LEU A O 1
ATOM 1303 N N . ASP A 1 168 ? -5.119 1.973 -17.398 1.00 96.50 168 ASP A N 1
ATOM 1304 C CA . ASP A 1 168 ? -4.648 2.597 -16.159 1.00 96.50 168 ASP A CA 1
ATOM 1305 C C . ASP A 1 168 ? -3.117 2.425 -16.100 1.00 96.50 168 ASP A C 1
ATOM 1307 O O . ASP A 1 168 ? -2.590 1.319 -16.216 1.00 96.50 168 ASP A O 1
ATOM 1311 N N . ILE A 1 169 ? -2.396 3.543 -15.980 1.00 97.38 169 ILE A N 1
ATOM 1312 C CA . ILE A 1 169 ? -0.930 3.571 -15.899 1.00 97.38 169 ILE A CA 1
ATOM 1313 C C . ILE A 1 169 ? -0.573 4.168 -14.547 1.00 97.38 169 ILE A C 1
ATOM 1315 O O . ILE A 1 169 ? -1.009 5.279 -14.235 1.00 97.38 169 ILE A O 1
ATOM 1319 N N . GLU A 1 170 ? 0.207 3.433 -13.773 1.00 98.19 170 GLU A N 1
ATOM 1320 C CA . GLU A 1 170 ? 0.722 3.850 -12.477 1.00 98.19 170 GLU A CA 1
ATOM 1321 C C . GLU A 1 170 ? 2.211 4.177 -12.574 1.00 98.19 170 GLU A C 1
ATOM 1323 O O . GLU A 1 170 ? 2.931 3.630 -13.411 1.00 98.19 170 GLU A O 1
ATOM 1328 N N . VAL A 1 171 ? 2.661 5.096 -11.723 1.00 97.62 171 VAL A N 1
ATOM 1329 C CA . VAL A 1 171 ? 4.064 5.485 -11.589 1.00 97.62 171 VAL A CA 1
ATOM 1330 C C . VAL A 1 171 ? 4.426 5.404 -10.114 1.00 97.62 171 VAL A C 1
ATOM 1332 O O . VAL A 1 171 ? 3.792 6.086 -9.306 1.00 97.62 171 VAL A O 1
ATOM 1335 N N . ASP A 1 172 ? 5.444 4.615 -9.778 1.00 96.56 172 ASP A N 1
ATOM 1336 C CA . ASP A 1 172 ? 5.929 4.467 -8.403 1.00 96.56 172 ASP A CA 1
ATOM 1337 C C . ASP A 1 172 ? 7.440 4.718 -8.287 1.00 96.56 172 ASP A C 1
ATOM 1339 O O . ASP A 1 172 ? 8.240 4.252 -9.100 1.00 96.56 172 ASP A O 1
ATOM 1343 N N . GLY A 1 173 ? 7.826 5.452 -7.240 1.00 94.00 173 GLY A N 1
ATOM 1344 C CA . GLY A 1 173 ? 9.208 5.801 -6.923 1.00 94.00 173 GLY A CA 1
ATOM 1345 C C . GLY A 1 173 ? 9.517 7.291 -7.051 1.00 94.00 173 GLY A C 1
ATOM 1346 O O . GLY A 1 173 ? 9.623 7.826 -8.150 1.00 94.00 173 GLY A O 1
ATOM 1347 N N . GLY A 1 174 ? 9.725 7.989 -5.931 1.00 91.25 174 GLY A N 1
ATOM 1348 C CA . GLY A 1 174 ? 10.129 9.405 -5.939 1.00 91.25 174 GLY A CA 1
ATOM 1349 C C . GLY A 1 174 ? 9.047 10.384 -6.431 1.00 91.25 174 GLY A C 1
ATOM 1350 O O . GLY A 1 174 ? 9.343 11.544 -6.737 1.00 91.25 174 GLY A O 1
ATOM 1351 N N . VAL A 1 175 ? 7.792 9.939 -6.512 1.00 93.12 175 VAL A N 1
ATOM 1352 C CA . VAL A 1 175 ? 6.649 10.771 -6.904 1.00 93.12 175 VAL A CA 1
ATOM 1353 C C . VAL A 1 175 ? 6.196 11.634 -5.723 1.00 93.12 175 VAL A C 1
ATOM 1355 O O . VAL A 1 175 ? 5.934 11.144 -4.628 1.00 93.12 175 VAL A O 1
ATOM 1358 N N . GLY A 1 176 ? 6.090 12.942 -5.938 1.00 91.81 176 GLY A N 1
ATOM 1359 C CA . GLY A 1 176 ? 5.662 13.904 -4.925 1.00 91.81 176 GLY A CA 1
ATOM 1360 C C . GLY A 1 176 ? 5.262 15.244 -5.541 1.00 91.81 176 GLY A C 1
ATOM 1361 O O . GLY A 1 176 ? 5.221 15.362 -6.765 1.00 91.81 176 GLY A O 1
ATOM 1362 N N . PRO A 1 177 ? 4.998 16.290 -4.735 1.00 91.44 177 PRO A N 1
ATOM 1363 C CA . PRO A 1 177 ? 4.501 17.578 -5.235 1.00 91.44 177 PRO A CA 1
ATOM 1364 C C . PRO A 1 177 ? 5.353 18.214 -6.345 1.00 91.44 177 PRO A C 1
ATOM 1366 O O . PRO A 1 177 ? 4.815 18.905 -7.204 1.00 91.44 177 PRO A O 1
ATOM 1369 N N . ASN A 1 178 ? 6.663 17.949 -6.351 1.00 90.69 178 ASN A N 1
ATOM 1370 C CA . ASN A 1 178 ? 7.600 18.500 -7.334 1.00 90.69 178 ASN A CA 1
ATOM 1371 C C . ASN A 1 178 ? 7.733 17.656 -8.616 1.00 90.69 178 ASN A C 1
ATOM 1373 O O . ASN A 1 178 ? 8.246 18.162 -9.606 1.00 90.69 178 ASN A O 1
ATOM 1377 N N . THR A 1 179 ? 7.313 16.388 -8.604 1.00 92.25 179 THR A N 1
ATOM 1378 C CA . THR A 1 179 ? 7.527 15.424 -9.707 1.00 92.25 179 THR A CA 1
ATOM 1379 C C . THR A 1 179 ? 6.223 14.879 -10.291 1.00 92.25 179 THR A C 1
ATOM 1381 O O . THR A 1 179 ? 6.198 14.453 -11.442 1.00 92.25 179 THR A O 1
ATOM 1384 N N . ILE A 1 180 ? 5.108 14.964 -9.556 1.00 92.69 180 ILE A N 1
ATOM 1385 C CA . ILE A 1 180 ? 3.789 14.488 -10.001 1.00 92.69 180 ILE A CA 1
ATOM 1386 C C . ILE A 1 180 ? 3.306 15.194 -11.274 1.00 92.69 180 ILE A C 1
ATOM 1388 O O . ILE A 1 180 ? 2.609 14.582 -12.076 1.00 92.69 180 ILE A O 1
ATOM 1392 N N . GLY A 1 181 ? 3.709 16.454 -11.490 1.00 91.25 181 GLY A N 1
ATOM 1393 C CA . GLY A 1 181 ? 3.421 17.186 -12.728 1.00 91.25 181 GLY A CA 1
ATOM 1394 C C . GLY A 1 181 ? 3.960 16.455 -13.957 1.00 91.25 181 GLY A C 1
ATOM 1395 O O . GLY A 1 181 ? 3.197 16.173 -14.873 1.00 91.25 181 GLY A O 1
ATOM 1396 N N . MET A 1 182 ? 5.220 16.010 -13.899 1.00 89.88 182 MET A N 1
ATOM 1397 C CA . MET A 1 182 ? 5.872 15.257 -14.980 1.00 89.88 182 MET A CA 1
ATOM 1398 C C . MET A 1 182 ? 5.172 13.920 -15.267 1.00 89.88 182 MET A C 1
ATOM 1400 O O . MET A 1 182 ? 5.176 13.454 -16.400 1.00 89.88 182 MET A O 1
ATOM 1404 N N . CYS A 1 183 ? 4.562 13.309 -14.244 1.00 90.81 183 CYS A N 1
ATOM 1405 C CA . CYS A 1 183 ? 3.825 12.049 -14.371 1.00 90.81 183 CYS A CA 1
ATOM 1406 C C . CYS A 1 183 ? 2.424 12.246 -14.975 1.00 90.81 183 CYS A C 1
ATOM 1408 O O . CYS A 1 183 ? 1.909 11.370 -15.666 1.00 90.81 183 CYS A O 1
ATOM 1410 N N . ALA A 1 184 ? 1.777 13.372 -14.658 1.00 84.69 184 ALA A N 1
ATOM 1411 C CA . ALA A 1 184 ? 0.393 13.661 -15.031 1.00 84.69 184 ALA A CA 1
ATOM 1412 C C . ALA A 1 184 ? 0.260 14.386 -16.377 1.00 84.69 184 ALA A C 1
ATOM 1414 O O . ALA A 1 184 ? -0.816 14.363 -16.984 1.00 84.69 184 ALA A O 1
ATOM 1415 N N . GLU A 1 185 ? 1.320 15.053 -16.826 1.00 74.75 185 GLU A N 1
ATOM 1416 C CA . GLU A 1 185 ? 1.358 15.765 -18.096 1.00 74.75 185 GLU A CA 1
ATOM 1417 C C . GLU A 1 185 ? 1.072 14.806 -19.256 1.00 74.75 185 GLU A C 1
ATOM 1419 O O . GLU A 1 185 ? 1.820 13.871 -19.539 1.00 74.75 185 GLU A O 1
ATOM 1424 N N . ARG A 1 186 ? -0.019 15.072 -19.985 1.00 58.12 186 ARG A N 1
ATOM 1425 C CA . ARG A 1 186 ? -0.352 14.405 -21.256 1.00 58.12 186 ARG A CA 1
ATOM 1426 C C . ARG A 1 186 ? 0.515 14.928 -22.414 1.00 58.12 186 ARG A C 1
ATOM 1428 O O . ARG A 1 186 ? 0.063 14.881 -23.547 1.00 58.12 186 ARG A O 1
ATOM 1435 N N . GLU A 1 187 ? 1.739 15.364 -22.101 1.00 45.56 187 GLU A N 1
ATOM 1436 C CA . GLU A 1 187 ? 2.507 16.494 -22.656 1.00 45.56 187 GLU A CA 1
ATOM 1437 C C . GLU A 1 187 ? 2.296 17.790 -21.859 1.00 45.56 187 GLU A C 1
ATOM 1439 O O . GLU A 1 187 ? 1.156 18.220 -21.685 1.00 45.56 187 GLU A O 1
ATOM 1444 N N . MET A 1 188 ? 3.390 18.438 -21.420 1.00 40.38 188 MET A N 1
ATOM 1445 C CA . MET A 1 188 ? 3.666 19.827 -21.804 1.00 40.38 188 MET A CA 1
ATOM 1446 C C . MET A 1 188 ? 5.067 20.334 -21.417 1.00 40.38 188 MET A C 1
ATOM 1448 O O . MET A 1 188 ? 5.600 20.076 -20.348 1.00 40.38 188 MET A O 1
ATOM 1452 N N . VAL A 1 189 ? 5.624 21.171 -22.294 1.00 45.31 189 VAL A N 1
ATOM 1453 C CA . VAL A 1 189 ? 6.494 22.284 -21.894 1.00 45.31 189 VAL A CA 1
ATOM 1454 C C . VAL A 1 189 ? 5.892 22.980 -20.655 1.00 45.31 189 VAL A C 1
ATOM 1456 O O . VAL A 1 189 ? 4.785 23.492 -20.749 1.00 45.31 189 VAL A O 1
ATOM 1459 N N . ASN A 1 190 ? 6.630 23.004 -19.535 1.00 39.44 190 ASN A N 1
ATOM 1460 C CA . ASN A 1 190 ? 6.513 23.876 -18.347 1.00 39.44 190 ASN A CA 1
ATOM 1461 C C . ASN A 1 190 ? 5.118 24.449 -17.975 1.00 39.44 190 ASN A C 1
ATOM 1463 O O . ASN A 1 190 ? 4.711 25.448 -18.567 1.00 39.44 190 ASN A O 1
ATOM 1467 N N . ASN A 1 191 ? 4.499 24.006 -16.861 1.00 38.75 191 ASN A N 1
ATOM 1468 C CA . ASN A 1 191 ? 4.196 24.887 -15.699 1.00 38.75 191 ASN A CA 1
ATOM 1469 C C . ASN A 1 191 ? 3.400 24.231 -14.542 1.00 38.75 191 ASN A C 1
ATOM 1471 O O . ASN A 1 191 ? 2.436 23.499 -14.735 1.00 38.75 191 ASN A O 1
ATOM 1475 N N . GLN A 1 192 ? 3.763 24.614 -13.312 1.00 40.66 192 GLN A N 1
ATOM 1476 C CA . GLN A 1 192 ? 3.234 24.174 -12.005 1.00 40.66 192 GLN A CA 1
ATOM 1477 C C . GLN A 1 192 ? 1.912 24.862 -11.567 1.00 40.66 192 GLN A C 1
ATOM 1479 O O . GLN A 1 192 ? 1.724 26.040 -11.854 1.00 40.66 192 GLN A O 1
ATOM 1484 N N . SER A 1 193 ? 1.061 24.199 -10.746 1.00 37.94 193 SER A N 1
ATOM 1485 C CA . SER A 1 193 ? 0.294 24.820 -9.620 1.00 37.94 193 SER A CA 1
ATOM 1486 C C . SER A 1 193 ? -0.456 23.801 -8.711 1.00 37.94 193 SER A C 1
ATOM 1488 O O . SER A 1 193 ? -0.969 22.791 -9.183 1.00 37.94 193 SER A O 1
ATOM 1490 N N . VAL A 1 194 ? -0.543 24.070 -7.391 1.00 38.12 194 VAL A N 1
ATOM 1491 C CA . VAL A 1 194 ? -1.108 23.208 -6.308 1.00 38.12 194 VAL A CA 1
ATOM 1492 C C . VAL A 1 194 ? -2.227 23.951 -5.525 1.00 38.12 194 VAL A C 1
ATOM 1494 O O . VAL A 1 194 ? -2.168 25.170 -5.396 1.00 38.12 194 VAL A O 1
ATOM 1497 N N . ARG A 1 195 ? -3.252 23.252 -4.980 1.00 41.75 195 ARG A N 1
ATOM 1498 C CA . ARG A 1 195 ? -4.410 23.815 -4.212 1.00 41.75 195 ARG A CA 1
ATOM 1499 C C . ARG A 1 195 ? -4.114 24.080 -2.714 1.00 41.75 195 ARG A C 1
ATOM 1501 O O . ARG A 1 195 ? -3.517 23.234 -2.061 1.00 41.75 195 ARG A O 1
ATOM 1508 N N . GLN A 1 196 ? -4.648 25.174 -2.140 1.00 50.47 196 GLN A N 1
ATOM 1509 C CA . GLN A 1 196 ? -4.515 25.572 -0.715 1.00 50.47 196 GLN A CA 1
ATOM 1510 C C . GLN A 1 196 ? -5.847 25.524 0.084 1.00 50.47 196 GLN A C 1
ATOM 1512 O O . GLN A 1 196 ? -6.915 25.831 -0.448 1.00 50.47 196 GLN A O 1
ATOM 1517 N N . HIS A 1 197 ? -5.791 25.170 1.381 1.00 53.28 197 HIS A N 1
ATOM 1518 C CA . HIS A 1 197 ? -6.898 25.266 2.356 1.00 53.28 197 HIS A CA 1
ATOM 1519 C C . HIS A 1 197 ? -6.943 26.667 2.999 1.00 53.28 197 HIS A C 1
ATOM 1521 O O . HIS A 1 197 ? -5.906 27.190 3.389 1.00 53.28 197 HIS A O 1
ATOM 1527 N N . LEU A 1 198 ? -8.137 27.257 3.166 1.00 66.38 198 LEU A N 1
ATOM 1528 C CA . LEU A 1 198 ? -8.302 28.617 3.703 1.00 66.38 198 LEU A CA 1
ATOM 1529 C C . LEU A 1 198 ? -8.432 28.639 5.222 1.00 66.38 198 LEU A C 1
ATOM 1531 O O . LEU A 1 198 ? -9.428 28.165 5.778 1.00 66.38 198 LEU A O 1
ATOM 1535 N N . ASP A 1 199 ? -7.441 29.224 5.882 1.00 73.94 199 ASP A N 1
ATOM 1536 C CA . ASP A 1 199 ? -7.450 29.459 7.321 1.00 73.94 199 ASP A CA 1
ATOM 1537 C C . ASP A 1 199 ? -8.463 30.549 7.739 1.00 73.94 199 ASP A C 1
ATOM 1539 O O . ASP A 1 199 ? -9.057 31.260 6.921 1.00 73.94 199 ASP A O 1
ATOM 1543 N N . ALA A 1 200 ? -8.719 30.650 9.047 1.00 69.62 200 ALA A N 1
ATOM 1544 C CA . ALA A 1 200 ? -9.695 31.593 9.600 1.00 69.62 200 ALA A CA 1
ATOM 1545 C C . ALA A 1 200 ? -9.326 33.058 9.313 1.00 69.62 200 ALA A C 1
ATOM 1547 O O . ALA A 1 200 ? -10.212 33.886 9.097 1.00 69.62 200 ALA A O 1
ATOM 1548 N N . PHE A 1 201 ? -8.027 33.353 9.259 1.00 74.94 201 PHE A N 1
ATOM 1549 C CA . PHE A 1 201 ? -7.504 34.684 8.985 1.00 74.94 201 PHE A CA 1
ATOM 1550 C C . PHE A 1 201 ? -7.771 35.111 7.538 1.00 74.94 201 PHE A C 1
ATOM 1552 O O . PHE A 1 201 ? -8.334 36.179 7.295 1.00 74.94 201 PHE A O 1
ATOM 1559 N N . THR A 1 202 ? -7.475 34.241 6.572 1.00 77.62 202 THR A N 1
ATOM 1560 C CA . THR A 1 202 ? -7.733 34.493 5.150 1.00 77.62 202 THR A CA 1
ATOM 1561 C C . THR A 1 202 ? -9.233 34.591 4.879 1.00 77.62 202 THR A C 1
ATOM 1563 O O . THR A 1 202 ? -9.666 35.474 4.142 1.00 77.62 202 THR A O 1
ATOM 1566 N N . ARG A 1 203 ? -10.063 33.770 5.541 1.00 80.88 203 ARG A N 1
ATOM 1567 C CA . ARG A 1 203 ? -11.533 33.902 5.478 1.00 80.88 203 ARG A CA 1
ATOM 1568 C C . ARG A 1 203 ? -12.014 35.272 5.967 1.00 80.88 203 ARG A C 1
ATOM 1570 O O . ARG A 1 203 ? -12.894 35.849 5.336 1.00 80.88 203 ARG A O 1
ATOM 1577 N N . GLY A 1 204 ? -11.433 35.796 7.047 1.00 83.12 204 GLY A N 1
ATOM 1578 C CA . GLY A 1 204 ? -11.742 37.133 7.560 1.00 83.12 204 GLY A CA 1
ATOM 1579 C C . GLY A 1 204 ? -11.353 38.247 6.585 1.00 83.12 204 GLY A C 1
ATOM 1580 O O . GLY A 1 204 ? -12.168 39.119 6.302 1.00 83.12 204 GLY A O 1
ATOM 1581 N N . ARG A 1 205 ? -10.150 38.175 5.997 1.00 87.31 205 ARG A N 1
ATOM 1582 C CA . ARG A 1 205 ? -9.676 39.161 5.005 1.00 87.31 205 ARG A CA 1
ATOM 1583 C C . ARG A 1 205 ? -10.540 39.204 3.745 1.00 87.31 205 ARG A C 1
ATOM 1585 O O . ARG A 1 205 ? -10.817 40.285 3.236 1.00 87.31 205 ARG A O 1
ATOM 1592 N N . ILE A 1 206 ? -10.984 38.041 3.266 1.00 87.25 206 ILE A N 1
ATOM 1593 C CA . ILE A 1 206 ? -11.900 37.947 2.123 1.00 87.25 206 ILE A CA 1
ATOM 1594 C C . ILE A 1 206 ? -13.235 38.617 2.450 1.00 87.25 206 ILE A C 1
ATOM 1596 O O . ILE A 1 206 ? -13.743 39.376 1.634 1.00 87.25 206 ILE A O 1
ATOM 1600 N N . ILE A 1 207 ? -13.801 38.345 3.629 1.00 89.25 207 ILE A N 1
ATOM 1601 C CA . ILE A 1 207 ? -15.078 38.935 4.046 1.00 89.25 207 ILE A CA 1
ATOM 1602 C C . ILE A 1 207 ? -14.961 40.458 4.173 1.00 89.25 207 ILE A C 1
ATOM 1604 O O . ILE A 1 207 ? -15.785 41.149 3.586 1.00 89.25 207 ILE A O 1
ATOM 1608 N N . GLY A 1 208 ? -13.910 40.975 4.819 1.00 89.62 208 GLY A N 1
ATOM 1609 C CA . GLY A 1 208 ? -13.712 42.424 4.964 1.00 89.62 208 GLY A CA 1
ATOM 1610 C C . GLY A 1 208 ? -13.642 43.155 3.619 1.00 89.62 208 GLY A C 1
ATOM 1611 O O . GLY A 1 208 ? -14.306 44.165 3.424 1.00 89.62 208 GLY A O 1
ATOM 1612 N N . LYS A 1 209 ? -12.939 42.584 2.633 1.00 88.62 209 LYS A N 1
ATOM 1613 C CA . LYS A 1 209 ? -12.890 43.133 1.265 1.00 88.62 209 LYS A CA 1
ATOM 1614 C C . LYS A 1 209 ? -14.258 43.169 0.582 1.00 88.62 209 LYS A C 1
ATOM 1616 O O . LYS A 1 209 ? -14.558 44.102 -0.158 1.00 88.62 209 LYS A O 1
ATOM 1621 N N . LEU A 1 210 ? -15.080 42.146 0.802 1.00 91.06 210 LEU A N 1
ATOM 1622 C CA . LEU A 1 210 ? -16.437 42.095 0.257 1.00 91.06 210 LEU A CA 1
ATOM 1623 C C . LEU A 1 210 ? -17.370 43.094 0.961 1.00 91.06 210 LEU A C 1
ATOM 1625 O O . LEU A 1 210 ? -18.228 43.674 0.300 1.00 91.06 210 LEU A O 1
ATOM 1629 N N . GLU A 1 211 ? -17.183 43.342 2.261 1.00 91.19 211 GLU A N 1
ATOM 1630 C CA . GLU A 1 211 ? -17.895 44.395 3.006 1.00 91.19 211 GLU A CA 1
ATOM 1631 C C . GLU A 1 211 ? -17.511 45.808 2.539 1.00 91.19 211 GLU A C 1
ATOM 1633 O O . GLU A 1 211 ? -18.376 46.677 2.461 1.00 91.19 211 GLU A O 1
ATOM 1638 N N . GLU A 1 212 ? -16.255 46.021 2.133 1.00 90.06 212 GLU A N 1
ATOM 1639 C CA . GLU A 1 212 ? -15.770 47.265 1.505 1.00 90.06 212 GLU A CA 1
ATOM 1640 C C . GLU A 1 212 ? -16.302 47.481 0.070 1.00 90.06 212 GLU A C 1
ATOM 1642 O O . GLU A 1 212 ? -15.977 48.477 -0.578 1.00 90.06 212 GLU A O 1
ATOM 1647 N N . GLY A 1 213 ? -17.125 46.563 -0.449 1.00 86.31 213 GLY A N 1
ATOM 1648 C CA . GLY A 1 213 ? -17.756 46.672 -1.764 1.00 86.31 213 GLY A CA 1
ATOM 1649 C C . GLY A 1 213 ? -16.959 46.061 -2.920 1.00 86.31 213 GLY A C 1
ATOM 1650 O O . GLY A 1 213 ? -17.362 46.218 -4.076 1.00 86.31 213 GLY A O 1
ATOM 1651 N N . CYS A 1 214 ? -15.863 45.332 -2.663 1.00 89.94 214 CYS A N 1
ATOM 1652 C CA . CYS A 1 214 ? -15.208 44.562 -3.725 1.00 89.94 214 CYS A CA 1
ATOM 1653 C C . CYS A 1 214 ? -16.136 43.469 -4.268 1.00 89.94 214 CYS A C 1
ATOM 1655 O O . CYS A 1 214 ? -16.858 42.797 -3.531 1.00 89.94 214 CYS A O 1
ATOM 1657 N N . SER A 1 215 ? -16.060 43.223 -5.578 1.00 91.25 215 SER A N 1
ATOM 1658 C CA . SER A 1 215 ? -16.789 42.111 -6.187 1.00 91.25 215 SER A CA 1
ATOM 1659 C C . SER A 1 215 ? -16.196 40.758 -5.771 1.00 91.25 215 SER A C 1
ATOM 1661 O O . SER A 1 215 ? -14.991 40.632 -5.540 1.00 91.25 215 SER A O 1
ATOM 1663 N N . VAL A 1 216 ? -17.027 39.710 -5.752 1.00 89.50 216 VAL A N 1
ATOM 1664 C CA . VAL A 1 216 ? -16.583 38.324 -5.499 1.00 89.50 216 VAL A CA 1
ATOM 1665 C C . VAL A 1 216 ? -15.493 37.899 -6.486 1.00 89.50 216 VAL A C 1
ATOM 1667 O O . VAL A 1 216 ? -14.554 37.211 -6.096 1.00 89.50 216 VAL A O 1
ATOM 1670 N N . THR A 1 217 ? -15.582 38.338 -7.743 1.00 88.44 217 THR A N 1
ATOM 1671 C CA . THR A 1 217 ? -14.584 38.071 -8.788 1.00 88.44 217 THR A CA 1
ATOM 1672 C C . THR A 1 217 ? -13.249 38.742 -8.483 1.00 88.44 217 THR A C 1
ATOM 1674 O O . THR A 1 217 ? -12.208 38.096 -8.580 1.00 88.44 217 THR A O 1
ATOM 1677 N N . SER A 1 218 ? -13.275 40.007 -8.058 1.00 87.25 218 SER A N 1
ATOM 1678 C CA . SER A 1 218 ? -12.070 40.754 -7.683 1.00 87.25 218 SER A CA 1
ATOM 1679 C C . SER A 1 218 ? -11.403 40.150 -6.449 1.00 87.25 218 SER A C 1
ATOM 1681 O O . SER A 1 218 ? -10.200 39.917 -6.465 1.00 87.25 218 SER A O 1
ATOM 1683 N N . ALA A 1 219 ? -12.183 39.807 -5.419 1.00 86.44 219 ALA A N 1
ATOM 1684 C CA . ALA A 1 219 ? -11.663 39.149 -4.224 1.00 86.44 219 ALA A CA 1
ATOM 1685 C C . ALA A 1 219 ? -11.096 37.750 -4.544 1.00 86.44 219 ALA A C 1
ATOM 1687 O O . ALA A 1 219 ? -10.024 37.384 -4.075 1.00 86.44 219 ALA A O 1
ATOM 1688 N N . ALA A 1 220 ? -11.770 36.965 -5.386 1.00 83.62 220 ALA A N 1
ATOM 1689 C CA . ALA A 1 220 ? -11.274 35.661 -5.827 1.00 83.62 220 ALA A CA 1
ATOM 1690 C C . ALA A 1 220 ? -9.919 35.762 -6.548 1.00 83.62 220 ALA A C 1
ATOM 1692 O O . ALA A 1 220 ? -9.010 34.987 -6.248 1.00 83.62 220 ALA A O 1
ATOM 1693 N N . ALA A 1 221 ? -9.773 36.740 -7.448 1.00 81.44 221 ALA A N 1
ATOM 1694 C CA . ALA A 1 221 ? -8.522 36.999 -8.154 1.00 81.44 221 ALA A CA 1
ATOM 1695 C C . ALA A 1 221 ? -7.412 37.493 -7.211 1.00 81.44 221 ALA A C 1
ATOM 1697 O O . ALA A 1 221 ? -6.300 36.976 -7.273 1.00 81.44 221 ALA A O 1
ATOM 1698 N N . GLU A 1 222 ? -7.720 38.432 -6.307 1.00 82.81 222 GLU A N 1
ATOM 1699 C CA . GLU A 1 222 ? -6.752 39.012 -5.360 1.00 82.81 222 GLU A CA 1
ATOM 1700 C C . GLU A 1 222 ? -6.146 37.948 -4.438 1.00 82.81 222 GLU A C 1
ATOM 1702 O O . GLU A 1 222 ? -4.938 37.928 -4.215 1.00 82.81 222 GLU A O 1
ATOM 1707 N N . PHE A 1 223 ? -6.972 37.040 -3.921 1.00 78.81 223 PHE A N 1
ATOM 1708 C CA . PHE A 1 223 ? -6.512 36.015 -2.986 1.00 78.81 223 PHE A CA 1
ATOM 1709 C C . PHE A 1 223 ? -6.094 34.701 -3.668 1.00 78.81 223 PHE A C 1
ATOM 1711 O O . PHE A 1 223 ? -5.695 33.770 -2.974 1.00 78.81 223 PHE A O 1
ATOM 1718 N N . GLY A 1 224 ? -6.185 34.594 -5.000 1.00 75.88 224 GLY A N 1
ATOM 1719 C CA . GLY A 1 224 ? -5.857 33.363 -5.733 1.00 75.88 224 GLY A CA 1
ATOM 1720 C C . GLY A 1 224 ? -6.789 32.188 -5.401 1.00 75.88 224 GLY A C 1
ATOM 1721 O O . GLY A 1 224 ? -6.380 31.027 -5.426 1.00 75.88 224 GLY A O 1
ATOM 1722 N N . ILE A 1 225 ? -8.046 32.478 -5.052 1.00 77.69 225 ILE A N 1
ATOM 1723 C CA . ILE A 1 225 ? -9.025 31.495 -4.573 1.00 77.69 225 ILE A CA 1
ATOM 1724 C C . ILE A 1 225 ? -10.130 31.332 -5.602 1.00 77.69 225 ILE A C 1
ATOM 1726 O O . ILE A 1 225 ? -10.636 32.297 -6.164 1.00 77.69 225 ILE A O 1
ATOM 1730 N N . ALA A 1 226 ? -10.595 30.098 -5.791 1.00 80.31 226 ALA A N 1
ATOM 1731 C CA . ALA A 1 226 ? -11.739 29.835 -6.651 1.00 80.31 226 ALA A CA 1
ATOM 1732 C C . ALA A 1 226 ? -12.972 30.665 -6.237 1.00 80.31 226 ALA A C 1
ATOM 1734 O O . ALA A 1 226 ? -13.431 30.611 -5.092 1.00 80.31 226 ALA A O 1
ATOM 1735 N N . HIS A 1 227 ? -13.572 31.349 -7.212 1.00 87.81 227 HIS A N 1
ATOM 1736 C CA . HIS A 1 227 ? -14.771 32.179 -7.050 1.00 87.81 227 HIS A CA 1
ATOM 1737 C C . HIS A 1 227 ? -15.893 31.496 -6.242 1.00 87.81 227 HIS A C 1
ATOM 1739 O O . HIS A 1 227 ? -16.529 32.109 -5.386 1.00 87.81 227 HIS A O 1
ATOM 1745 N N . SER A 1 228 ? -16.120 30.195 -6.460 1.00 78.62 228 SER A N 1
ATOM 1746 C CA . SER A 1 228 ? -17.155 29.412 -5.767 1.00 78.62 228 SER A CA 1
ATOM 1747 C C . SER A 1 228 ? -16.937 29.293 -4.253 1.00 78.62 228 SER A C 1
ATOM 1749 O O . SER A 1 228 ? -17.898 29.155 -3.490 1.00 78.62 228 SER A O 1
ATOM 1751 N N . ILE A 1 229 ? -15.686 29.347 -3.793 1.00 78.75 229 ILE A N 1
ATOM 1752 C CA . ILE A 1 229 ? -15.341 29.299 -2.371 1.00 78.75 229 ILE A CA 1
ATOM 1753 C C . ILE A 1 229 ? -15.627 30.656 -1.726 1.00 78.75 229 ILE A C 1
ATOM 1755 O O . ILE A 1 229 ? -16.309 30.697 -0.701 1.00 78.75 229 ILE A O 1
ATOM 1759 N N . VAL A 1 230 ? -15.196 31.744 -2.369 1.00 86.06 230 VAL A N 1
ATOM 1760 C CA . VAL A 1 230 ? -15.452 33.124 -1.928 1.00 86.06 230 VAL A CA 1
ATOM 1761 C C . VAL A 1 230 ? -16.956 33.410 -1.879 1.00 86.06 230 VAL A C 1
ATOM 1763 O O . VAL A 1 230 ? -17.467 33.848 -0.853 1.00 86.06 230 VAL A O 1
ATOM 1766 N N . SER A 1 231 ? -17.698 33.055 -2.933 1.00 89.19 231 SER A N 1
ATOM 1767 C CA . SER A 1 231 ? -19.154 33.250 -3.012 1.00 89.19 231 SER A CA 1
ATOM 1768 C C . SER A 1 231 ? -19.915 32.545 -1.881 1.00 89.19 231 SER A C 1
ATOM 1770 O O . SER A 1 231 ? -20.827 33.106 -1.271 1.00 89.19 231 SER A O 1
ATOM 1772 N N . ARG A 1 232 ? -19.529 31.305 -1.562 1.00 82.94 232 ARG A N 1
ATOM 1773 C CA . ARG A 1 232 ? -20.156 30.520 -0.492 1.00 82.94 232 ARG A CA 1
ATOM 1774 C C . ARG A 1 232 ? -19.813 31.058 0.895 1.00 82.94 232 ARG A C 1
ATOM 1776 O O . ARG A 1 232 ? -20.694 31.082 1.751 1.00 82.94 232 ARG A O 1
ATOM 1783 N N . LEU A 1 233 ? -18.564 31.476 1.107 1.00 84.44 233 LEU A N 1
ATOM 1784 C CA . LEU A 1 233 ? -18.138 32.126 2.346 1.00 84.44 233 LEU A CA 1
ATOM 1785 C C . LEU A 1 233 ? -18.928 33.419 2.578 1.00 84.44 233 LEU A C 1
ATOM 1787 O O . LEU A 1 233 ? -19.433 33.628 3.677 1.00 84.44 233 LEU A O 1
ATOM 1791 N N . TRP A 1 234 ? -19.093 34.226 1.530 1.00 91.38 234 TRP A N 1
ATOM 1792 C CA . TRP A 1 234 ? -19.846 35.473 1.586 1.00 91.38 234 TRP A CA 1
ATOM 1793 C C . TRP A 1 234 ? -21.310 35.252 1.951 1.00 91.38 234 TRP A C 1
ATOM 1795 O O . TRP A 1 234 ? -21.809 35.836 2.905 1.00 91.38 234 TRP A O 1
ATOM 1805 N N . ARG A 1 235 ? -21.979 34.314 1.272 1.00 87.25 235 ARG A N 1
ATOM 1806 C CA . ARG A 1 235 ? -23.376 33.970 1.571 1.00 87.25 235 ARG A CA 1
ATOM 1807 C C . ARG A 1 235 ? -23.556 33.475 3.005 1.00 87.25 235 ARG A C 1
ATOM 1809 O O . ARG A 1 235 ? -24.531 33.830 3.663 1.00 87.25 235 ARG A O 1
ATOM 1816 N N . GLN A 1 236 ? -22.624 32.650 3.487 1.00 82.25 236 GLN A N 1
ATOM 1817 C CA . GLN A 1 236 ? -22.632 32.190 4.873 1.00 82.25 236 GLN A CA 1
ATOM 1818 C C . GLN A 1 236 ? -22.527 33.386 5.827 1.00 82.25 236 GLN A C 1
ATOM 1820 O O . GLN A 1 236 ? -23.365 33.513 6.712 1.00 82.25 236 GLN A O 1
ATOM 1825 N N . PHE A 1 237 ? -21.557 34.279 5.610 1.00 86.44 237 PHE A N 1
ATOM 1826 C CA . PHE A 1 237 ? -21.357 35.460 6.445 1.00 86.44 237 PHE A CA 1
ATOM 1827 C C . PHE A 1 237 ? -22.575 36.393 6.450 1.00 86.44 237 PHE A C 1
ATOM 1829 O O . PHE A 1 237 ? -23.035 36.761 7.523 1.00 86.44 237 PHE A O 1
ATOM 1836 N N . GLN A 1 238 ? -23.172 36.677 5.290 1.00 87.38 238 GLN A N 1
ATOM 1837 C CA . GLN A 1 238 ? -24.404 37.472 5.193 1.00 87.38 238 GLN A CA 1
ATOM 1838 C C . GLN A 1 238 ? -25.571 36.862 5.984 1.00 87.38 238 GLN A C 1
ATOM 1840 O O . GLN A 1 238 ? -26.438 37.582 6.466 1.00 87.38 238 GLN A O 1
ATOM 1845 N N . THR A 1 239 ? -25.600 35.533 6.115 1.00 81.56 239 THR A N 1
ATOM 1846 C CA . THR A 1 239 ? -26.668 34.821 6.827 1.00 81.56 239 THR A CA 1
ATOM 1847 C C . THR A 1 239 ? -26.401 34.731 8.330 1.00 81.56 239 THR A C 1
ATOM 1849 O O . THR A 1 239 ? -27.329 34.826 9.126 1.00 81.56 239 THR A O 1
ATOM 1852 N N . THR A 1 240 ? -25.151 34.493 8.737 1.00 78.44 240 THR A N 1
ATOM 1853 C CA . THR A 1 240 ? -24.811 34.145 10.127 1.00 78.44 240 THR A CA 1
ATOM 1854 C C . THR A 1 240 ? -24.026 35.222 10.870 1.00 78.44 240 THR A C 1
ATOM 1856 O O . THR A 1 240 ? -23.780 35.056 12.060 1.00 78.44 240 THR A O 1
ATOM 1859 N N . GLY A 1 241 ? -23.574 36.281 10.192 1.00 80.19 241 GLY A N 1
ATOM 1860 C CA . GLY A 1 241 ? -22.725 37.338 10.758 1.00 80.19 241 GLY A CA 1
ATOM 1861 C C . GLY A 1 241 ? -21.352 36.854 11.239 1.00 80.19 241 GLY A C 1
ATOM 1862 O O . GLY A 1 241 ? -20.671 37.550 11.984 1.00 80.19 241 GLY A O 1
ATOM 1863 N N . THR A 1 242 ? -20.940 35.636 10.868 1.00 75.25 242 THR A N 1
ATOM 1864 C CA . THR A 1 242 ? -19.686 35.028 11.332 1.00 75.25 242 THR A CA 1
ATOM 1865 C C . THR A 1 242 ? -18.974 34.269 10.222 1.00 75.25 242 THR A C 1
ATOM 1867 O O . THR A 1 242 ? -19.584 33.530 9.448 1.00 75.25 242 THR A O 1
ATOM 1870 N N . ALA A 1 243 ? -17.651 34.439 10.163 1.00 65.19 243 ALA A N 1
ATOM 1871 C CA . ALA A 1 243 ? -16.756 33.701 9.274 1.00 65.19 243 ALA A CA 1
ATOM 1872 C C . ALA A 1 243 ? -16.437 32.281 9.792 1.00 65.19 243 ALA A C 1
ATOM 1874 O O . ALA A 1 243 ? -15.881 31.453 9.053 1.00 65.19 243 ALA A O 1
ATOM 1875 N N . ILE A 1 244 ? -16.783 32.016 11.059 1.00 62.66 244 ILE A N 1
ATOM 1876 C CA . ILE A 1 244 ? -16.463 30.812 11.827 1.00 62.66 244 ILE A CA 1
ATOM 1877 C C . ILE A 1 244 ? -17.602 29.794 11.678 1.00 62.66 244 ILE A C 1
ATOM 1879 O O . ILE A 1 244 ? -18.781 30.139 11.619 1.00 62.66 244 ILE A O 1
ATOM 1883 N N . ARG A 1 245 ? -17.264 28.503 11.598 1.00 54.16 245 ARG A N 1
ATOM 1884 C CA . ARG A 1 245 ? -18.267 27.427 11.594 1.00 54.16 245 ARG A CA 1
ATOM 1885 C C . ARG A 1 245 ? -18.895 27.296 12.989 1.00 54.16 245 ARG A C 1
ATOM 1887 O O . ARG A 1 245 ? -18.175 27.071 13.954 1.00 54.16 245 ARG A O 1
ATOM 1894 N N . GLY A 1 246 ? -20.220 27.412 13.085 1.00 53.97 246 GLY A N 1
ATOM 1895 C CA . GLY A 1 246 ? -20.958 27.195 14.335 1.00 53.97 246 GLY A CA 1
ATOM 1896 C C . GLY A 1 246 ? -21.080 25.713 14.716 1.00 53.97 246 GLY A C 1
ATOM 1897 O O . GLY A 1 246 ? -21.053 24.836 13.851 1.00 53.97 246 GLY A O 1
ATOM 1898 N N . PHE A 1 247 ? -21.244 25.434 16.012 1.00 46.78 247 PHE A N 1
ATOM 1899 C CA . PHE A 1 247 ? -21.538 24.093 16.528 1.00 46.78 247 PHE A CA 1
ATOM 1900 C C . PHE A 1 247 ? -23.035 23.771 16.392 1.00 46.78 247 PHE A C 1
ATOM 1902 O O . PHE A 1 247 ? -23.885 24.555 16.807 1.00 46.78 247 PHE A O 1
ATOM 1909 N N . SER A 1 248 ? -23.371 22.605 15.833 1.00 48.38 248 SER A N 1
ATOM 1910 C CA . SER A 1 248 ? -24.756 22.129 15.705 1.00 48.38 248 SER A CA 1
ATOM 1911 C C . SER A 1 248 ? -25.229 21.411 16.973 1.00 48.38 248 SER A C 1
ATOM 1913 O O . SER A 1 248 ? -24.546 20.501 17.452 1.00 48.38 248 SER A O 1
ATOM 1915 N N . SER A 1 249 ? -26.425 21.738 17.467 1.00 46.16 249 SER A N 1
ATOM 1916 C CA . SER A 1 249 ? -27.103 20.961 18.507 1.00 46.16 249 SER A CA 1
ATOM 1917 C C . SER A 1 249 ? -27.483 19.578 17.962 1.00 46.16 249 SER A C 1
ATOM 1919 O O . SER A 1 249 ? -28.054 19.433 16.882 1.00 46.16 249 SER A O 1
ATOM 1921 N N . GLY A 1 250 ? -27.066 18.534 18.678 1.00 54.53 250 GLY A N 1
ATOM 1922 C CA . GLY A 1 250 ? -27.182 17.151 18.224 1.00 54.53 250 GLY A CA 1
ATOM 1923 C C . GLY A 1 250 ? -28.621 16.691 17.962 1.00 54.53 250 GLY A C 1
ATOM 1924 O O . GLY A 1 250 ? -29.598 17.242 18.463 1.00 54.53 250 GLY A O 1
ATOM 1925 N N . ARG A 1 251 ? -28.737 15.616 17.178 1.00 51.53 251 ARG A N 1
ATOM 1926 C CA . ARG A 1 251 ? -30.006 15.042 16.710 1.00 51.53 251 ARG A CA 1
ATOM 1927 C C . ARG A 1 251 ? -30.942 14.627 17.871 1.00 51.53 251 ARG A C 1
ATOM 1929 O O . ARG A 1 251 ? -30.485 13.915 18.770 1.00 51.53 251 ARG A O 1
ATOM 1936 N N . PRO A 1 252 ? -32.250 14.964 17.822 1.00 63.34 252 PRO A N 1
ATOM 1937 C CA . PRO A 1 252 ? -33.224 14.616 18.862 1.00 63.34 252 PRO A CA 1
ATOM 1938 C C . PRO A 1 252 ? -33.428 13.100 19.054 1.00 63.34 252 PRO A C 1
ATOM 1940 O O . PRO A 1 252 ? -33.094 12.272 18.199 1.00 63.34 252 PRO A O 1
ATOM 1943 N N . ARG A 1 253 ? -33.976 12.723 20.220 1.00 70.19 253 ARG A N 1
ATOM 1944 C CA . ARG A 1 253 ? -34.134 11.329 20.673 1.00 70.19 253 ARG A CA 1
ATOM 1945 C C . ARG A 1 253 ? -35.203 10.591 19.852 1.00 70.19 253 ARG A C 1
ATOM 1947 O O . ARG A 1 253 ? -36.376 10.913 19.934 1.00 70.19 253 ARG A O 1
ATOM 1954 N N . GLY A 1 254 ? -34.804 9.548 19.121 1.00 73.88 254 GLY A N 1
ATOM 1955 C CA . GLY A 1 254 ? -35.699 8.784 18.235 1.00 73.88 254 GLY A CA 1
ATOM 1956 C C . GLY A 1 254 ? -36.447 7.582 18.842 1.00 73.88 254 GLY A C 1
ATOM 1957 O O . GLY A 1 254 ? -36.935 6.769 18.068 1.00 73.88 254 GLY A O 1
ATOM 1958 N N . THR A 1 255 ? -36.496 7.400 20.172 1.00 84.94 255 THR A N 1
ATOM 1959 C CA . THR A 1 255 ? -37.232 6.285 20.826 1.00 84.94 255 THR A CA 1
ATOM 1960 C C . THR A 1 255 ? -38.012 6.741 22.052 1.00 84.94 255 THR A C 1
ATOM 1962 O O . THR A 1 255 ? -37.578 7.661 22.753 1.00 84.94 255 THR A O 1
ATOM 1965 N N . THR A 1 256 ? -39.127 6.057 22.329 1.0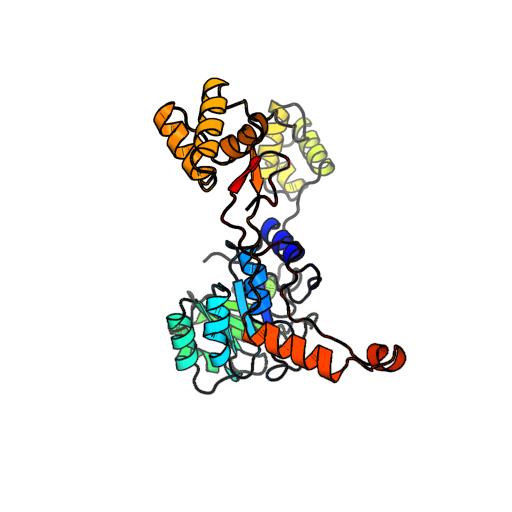0 88.19 256 THR A N 1
ATOM 1966 C CA . THR A 1 256 ? -39.945 6.214 23.544 1.00 88.19 256 THR A CA 1
ATOM 1967 C C . THR A 1 256 ? -39.548 5.208 24.640 1.00 88.19 256 THR A C 1
ATOM 1969 O O . THR A 1 256 ? -38.912 4.194 24.344 1.00 88.19 256 THR A O 1
ATOM 1972 N N . PRO A 1 257 ? -39.949 5.416 25.912 1.00 87.69 257 PRO A N 1
ATOM 1973 C CA . PRO A 1 257 ? -39.688 4.452 26.988 1.00 87.69 257 PRO A CA 1
ATOM 1974 C C . PRO A 1 257 ? -40.279 3.051 26.747 1.00 87.69 257 PRO A C 1
ATOM 1976 O O . PRO A 1 257 ? -39.730 2.059 27.223 1.00 87.69 257 PRO A O 1
ATOM 1979 N N . ALA A 1 258 ? -41.389 2.948 26.008 1.00 86.31 258 ALA A N 1
ATOM 1980 C CA . ALA A 1 258 ? -41.979 1.661 25.642 1.00 86.31 258 ALA A CA 1
ATOM 1981 C C . ALA A 1 258 ? -41.102 0.902 24.632 1.00 86.31 258 ALA A C 1
ATOM 1983 O O . ALA A 1 258 ? -40.859 -0.292 24.816 1.00 86.31 258 ALA A O 1
ATOM 1984 N N . ASP A 1 259 ? -40.556 1.614 23.639 1.00 88.44 259 ASP A N 1
ATOM 1985 C CA . ASP A 1 259 ? -39.617 1.059 22.656 1.00 88.44 259 ASP A CA 1
ATOM 1986 C C . ASP A 1 259 ? -38.341 0.561 23.357 1.00 88.44 259 ASP A C 1
ATOM 1988 O O . ASP A 1 259 ? -37.861 -0.541 23.089 1.00 88.44 259 ASP A O 1
ATOM 1992 N N . ASP A 1 260 ? -37.831 1.338 24.320 1.00 89.88 260 ASP A N 1
ATOM 1993 C CA . ASP A 1 260 ? -36.642 0.989 25.103 1.00 89.88 260 ASP A CA 1
ATOM 1994 C C . ASP A 1 260 ? -36.867 -0.310 25.918 1.00 89.88 260 ASP A C 1
ATOM 1996 O O . ASP A 1 260 ? -35.994 -1.183 25.944 1.00 89.88 260 ASP A O 1
ATOM 2000 N N . ARG A 1 261 ? -38.055 -0.502 26.520 1.00 88.75 261 ARG A N 1
ATOM 2001 C CA . ARG A 1 261 ? -38.420 -1.756 27.219 1.00 88.75 261 ARG A CA 1
ATOM 2002 C C . ARG A 1 261 ? -38.508 -2.950 26.271 1.00 88.75 261 ARG A C 1
ATOM 2004 O O . ARG A 1 261 ? -38.013 -4.030 26.602 1.00 88.75 261 ARG A O 1
ATOM 2011 N N . TYR A 1 262 ? -39.110 -2.764 25.098 1.00 90.00 262 TYR A N 1
ATOM 2012 C CA . TYR A 1 262 ? -39.237 -3.823 24.097 1.00 90.00 262 TYR A CA 1
ATOM 2013 C C . TYR A 1 262 ? -37.868 -4.279 23.571 1.00 90.00 262 TYR A C 1
ATOM 2015 O O . TYR A 1 262 ? -37.603 -5.480 23.496 1.00 90.00 262 TYR A O 1
ATOM 2023 N N . ILE A 1 263 ? -36.963 -3.330 23.304 1.00 91.62 263 ILE A N 1
ATOM 2024 C CA . ILE A 1 263 ? -35.572 -3.595 22.907 1.00 91.62 263 ILE A CA 1
ATOM 2025 C C . ILE A 1 263 ? -34.860 -4.481 23.941 1.00 91.62 263 ILE A C 1
ATOM 2027 O O . ILE A 1 263 ? -34.219 -5.472 23.579 1.00 91.62 263 ILE A O 1
ATOM 2031 N N . VAL A 1 264 ? -34.989 -4.152 25.230 1.00 90.88 264 VAL A N 1
ATOM 2032 C CA . VAL A 1 264 ? -34.371 -4.925 26.320 1.00 90.88 264 VAL A CA 1
ATOM 2033 C C . VAL A 1 264 ? -34.968 -6.329 26.407 1.00 90.88 264 VAL A C 1
ATOM 2035 O O . VAL A 1 264 ? -34.223 -7.296 26.563 1.00 90.88 264 VAL A O 1
ATOM 2038 N N . LEU A 1 265 ? -36.288 -6.467 26.267 1.00 90.00 265 LEU A N 1
ATOM 2039 C CA . LEU A 1 265 ? -36.963 -7.765 26.312 1.00 90.00 265 LEU A CA 1
ATOM 2040 C C . LEU A 1 265 ? -36.490 -8.700 25.186 1.00 90.00 265 LEU A C 1
ATOM 2042 O O . LEU A 1 265 ? -36.188 -9.865 25.451 1.00 90.00 265 LEU A O 1
ATOM 2046 N N . GLN A 1 266 ? -36.379 -8.193 23.954 1.00 88.62 266 GLN A N 1
ATOM 2047 C CA . GLN A 1 266 ? -35.875 -8.963 22.807 1.00 88.62 266 GLN A CA 1
ATOM 2048 C C . GLN A 1 266 ? -34.444 -9.455 23.055 1.00 88.62 266 GLN A C 1
ATOM 2050 O O . GLN A 1 266 ? -34.167 -10.650 22.942 1.00 88.62 266 GLN A O 1
ATOM 2055 N N . ALA A 1 267 ? -33.565 -8.561 23.516 1.00 88.12 267 ALA A N 1
ATOM 2056 C CA . ALA A 1 267 ? -32.188 -8.914 23.839 1.00 88.12 267 ALA A CA 1
ATOM 2057 C C . ALA A 1 267 ? -32.073 -9.944 24.974 1.00 88.12 267 ALA A C 1
ATOM 2059 O O . ALA A 1 267 ? -31.143 -10.747 24.958 1.00 88.12 267 ALA A O 1
ATOM 2060 N N . ARG A 1 268 ? -32.999 -9.952 25.950 1.00 87.44 268 ARG A N 1
ATOM 2061 C CA . ARG A 1 268 ? -33.043 -10.974 27.014 1.00 87.44 268 ARG A CA 1
ATOM 2062 C C . ARG A 1 268 ? -33.494 -12.338 26.496 1.00 87.44 268 ARG A C 1
ATOM 2064 O O . ARG A 1 268 ? -32.925 -13.337 26.929 1.00 87.44 268 ARG A O 1
ATOM 2071 N N . ARG A 1 269 ? -34.480 -12.373 25.590 1.00 85.00 269 ARG A N 1
ATOM 2072 C CA . ARG A 1 269 ? -35.034 -13.609 25.005 1.00 85.00 269 ARG A CA 1
ATOM 2073 C C . ARG A 1 269 ? -34.019 -14.357 24.152 1.00 85.00 269 ARG A C 1
ATOM 2075 O O . ARG A 1 269 ? -33.948 -15.577 24.227 1.00 85.00 269 ARG A O 1
ATOM 2082 N N . ASN A 1 270 ? -33.220 -13.637 23.371 1.00 82.44 270 ASN A N 1
ATOM 2083 C CA . ASN A 1 270 ? -32.135 -14.235 22.610 1.00 82.44 270 ASN A CA 1
ATOM 2084 C C . ASN A 1 270 ? -30.866 -13.400 22.770 1.00 82.44 270 ASN A C 1
ATOM 2086 O O . ASN A 1 270 ? -30.648 -12.408 22.074 1.00 82.44 270 ASN A O 1
ATOM 2090 N N . ARG A 1 271 ? -29.988 -13.857 23.671 1.00 81.81 271 ARG A N 1
ATOM 2091 C CA . ARG A 1 271 ? -28.738 -13.158 23.989 1.00 81.81 271 ARG A CA 1
ATOM 2092 C C . ARG A 1 271 ? -27.776 -13.064 22.799 1.00 81.81 271 ARG A C 1
ATOM 2094 O O . ARG A 1 271 ? -26.817 -12.313 22.917 1.00 81.81 271 ARG A O 1
ATOM 2101 N N . ARG A 1 272 ? -28.001 -13.797 21.697 1.00 76.50 272 ARG A N 1
ATOM 2102 C CA . ARG A 1 272 ? -27.161 -13.804 20.483 1.00 76.50 272 ARG A CA 1
ATOM 2103 C C . ARG A 1 272 ? -27.686 -12.910 19.355 1.00 76.50 272 ARG A C 1
ATOM 2105 O O . ARG A 1 272 ? -26.989 -12.764 18.357 1.00 76.50 272 ARG A O 1
ATOM 2112 N N . GLN A 1 273 ? -28.877 -12.319 19.491 1.00 82.06 273 GLN A N 1
ATOM 2113 C CA . GLN A 1 273 ? -29.407 -11.411 18.470 1.00 82.06 273 GLN A CA 1
ATOM 2114 C C . GLN A 1 273 ? -28.547 -10.154 18.339 1.00 82.06 273 GLN A C 1
ATOM 2116 O O . GLN A 1 273 ? -28.206 -9.498 19.325 1.00 82.06 273 GLN A O 1
ATOM 2121 N N . THR A 1 274 ? -28.243 -9.773 17.107 1.00 83.69 274 THR A N 1
ATOM 2122 C CA . THR A 1 274 ? -27.508 -8.548 16.803 1.00 83.69 274 THR A CA 1
ATOM 2123 C C . THR A 1 274 ? -28.373 -7.310 17.050 1.00 83.69 274 THR A C 1
ATOM 2125 O O . THR A 1 274 ? -29.602 -7.336 16.959 1.00 83.69 274 THR A O 1
ATOM 2128 N N . ALA A 1 275 ? -27.731 -6.164 17.296 1.00 86.56 275 ALA A N 1
ATOM 2129 C CA . ALA A 1 275 ? -28.445 -4.891 17.413 1.00 86.56 275 ALA A CA 1
ATOM 2130 C C . ALA A 1 275 ? -29.229 -4.529 16.133 1.00 86.56 275 ALA A C 1
ATOM 2132 O O . ALA A 1 275 ? -30.229 -3.820 16.213 1.00 86.56 275 ALA A O 1
ATOM 2133 N N . GLY A 1 276 ? -28.786 -5.009 14.963 1.00 86.62 276 GLY A N 1
ATOM 2134 C CA . GLY A 1 276 ? -29.490 -4.835 13.691 1.00 86.62 276 GLY A CA 1
ATOM 2135 C C . GLY A 1 276 ? -30.777 -5.657 13.606 1.00 86.62 276 GLY A C 1
ATOM 2136 O O . GLY A 1 276 ? -31.810 -5.131 13.199 1.00 86.62 276 GLY A O 1
ATOM 2137 N N . GLU A 1 277 ? -30.750 -6.910 14.057 1.00 86.50 277 GLU A N 1
ATOM 2138 C CA . GLU A 1 277 ? -31.943 -7.768 14.108 1.00 86.50 277 GLU A CA 1
ATOM 2139 C C . GLU A 1 277 ? -32.976 -7.232 15.102 1.00 86.50 277 GLU A C 1
ATOM 2141 O O . GLU A 1 277 ? -34.151 -7.107 14.759 1.00 86.50 277 GLU A O 1
ATOM 2146 N N . ILE A 1 278 ? -32.530 -6.829 16.298 1.00 89.62 278 ILE A N 1
ATOM 2147 C CA . ILE A 1 278 ? -33.399 -6.205 17.306 1.00 89.62 278 ILE A CA 1
ATOM 2148 C C . ILE A 1 278 ? -33.999 -4.903 16.759 1.00 89.62 278 ILE A C 1
ATOM 2150 O O . ILE A 1 278 ? -35.185 -4.642 16.962 1.00 89.62 278 ILE A O 1
ATOM 2154 N N . ALA A 1 279 ? -33.215 -4.099 16.033 1.00 90.44 279 ALA A N 1
ATOM 2155 C CA . ALA A 1 279 ? -33.700 -2.877 15.397 1.00 90.44 279 ALA A CA 1
ATOM 2156 C C . ALA A 1 279 ? -34.810 -3.175 14.381 1.00 90.44 279 ALA A C 1
ATOM 2158 O O . ALA A 1 279 ? -35.883 -2.584 14.471 1.00 90.44 279 ALA A O 1
ATOM 2159 N N . ARG A 1 280 ? -34.602 -4.154 13.491 1.00 90.06 280 ARG A N 1
ATOM 2160 C CA . ARG A 1 280 ? -35.606 -4.591 12.509 1.00 90.06 280 ARG A CA 1
ATOM 2161 C C . ARG A 1 280 ? -36.898 -5.063 13.183 1.00 90.06 280 ARG A C 1
ATOM 2163 O O . ARG A 1 280 ? -37.973 -4.608 12.802 1.00 90.06 280 ARG A O 1
ATOM 2170 N N . HIS A 1 281 ? -36.800 -5.909 14.211 1.00 89.62 281 HIS A N 1
ATOM 2171 C CA . HIS A 1 281 ? -37.975 -6.407 14.939 1.00 89.62 281 HIS A CA 1
ATOM 2172 C C . HIS A 1 281 ? -38.711 -5.290 15.690 1.00 89.62 281 HIS A C 1
ATOM 2174 O O . HIS A 1 281 ? -39.938 -5.280 15.740 1.00 89.62 281 HIS A O 1
ATOM 2180 N N . THR A 1 282 ? -37.980 -4.331 16.262 1.00 88.12 282 THR A N 1
ATOM 2181 C CA . THR A 1 282 ? -38.587 -3.187 16.962 1.00 88.12 282 THR A CA 1
ATOM 2182 C C . THR A 1 282 ? -39.261 -2.239 15.974 1.00 88.12 282 THR A C 1
ATOM 2184 O O . THR A 1 282 ? -40.361 -1.764 16.244 1.00 88.12 282 THR A O 1
ATOM 2187 N N . THR A 1 283 ? -38.667 -2.004 14.801 1.00 89.94 283 THR A N 1
ATOM 2188 C CA . THR A 1 283 ? -39.294 -1.196 13.746 1.00 89.94 283 THR A CA 1
ATOM 2189 C C . THR A 1 283 ? -40.570 -1.838 13.220 1.00 89.94 283 THR A C 1
ATOM 2191 O O . THR A 1 283 ? -41.572 -1.142 13.092 1.00 89.94 283 THR A O 1
ATOM 2194 N N . GLN A 1 284 ? -40.574 -3.155 13.005 1.00 89.94 284 GLN A N 1
ATOM 2195 C CA . GLN A 1 284 ? -41.780 -3.888 12.608 1.00 89.94 284 GLN A CA 1
ATOM 2196 C C . GLN A 1 284 ? -42.887 -3.818 13.672 1.00 89.94 284 GLN A C 1
ATOM 2198 O O . GLN A 1 284 ? -44.048 -3.644 13.324 1.00 89.94 284 GLN A O 1
ATOM 2203 N N . ALA A 1 285 ? -42.540 -3.907 14.960 1.00 86.94 285 ALA A N 1
ATOM 2204 C CA . ALA A 1 285 ? -43.523 -3.904 16.046 1.00 86.94 285 ALA A CA 1
ATOM 2205 C C . ALA A 1 285 ? -44.083 -2.509 16.388 1.00 86.94 285 ALA A C 1
ATOM 2207 O O . ALA A 1 285 ? -45.215 -2.397 16.845 1.00 86.94 285 ALA A O 1
ATOM 2208 N N . THR A 1 286 ? -43.290 -1.450 16.207 1.00 84.38 286 THR A N 1
ATOM 2209 C CA . THR A 1 286 ? -43.637 -0.083 16.653 1.00 84.38 286 THR A CA 1
ATOM 2210 C C . THR A 1 286 ? -44.015 0.859 15.511 1.00 84.38 286 THR A C 1
ATOM 2212 O O . THR A 1 286 ? -44.480 1.969 15.766 1.00 84.38 286 THR A O 1
ATOM 2215 N N . GLY A 1 287 ? -43.760 0.466 14.257 1.00 84.06 287 GLY A N 1
ATOM 2216 C CA . GLY A 1 287 ? -43.942 1.307 13.070 1.00 84.06 287 GLY A CA 1
ATOM 2217 C C . GLY A 1 287 ? -42.938 2.463 12.948 1.00 84.06 287 GLY A C 1
ATOM 2218 O O . GLY A 1 287 ? -43.030 3.257 12.015 1.00 84.06 287 GLY A O 1
ATOM 2219 N N . ARG A 1 288 ? -41.967 2.582 13.867 1.00 82.94 288 ARG A N 1
ATOM 2220 C CA . ARG A 1 288 ? -40.958 3.653 13.876 1.00 82.94 288 ARG A CA 1
ATOM 2221 C C . ARG A 1 288 ? -39.603 3.145 13.370 1.00 82.94 288 ARG A C 1
ATOM 2223 O O . ARG A 1 288 ? -39.130 2.101 13.830 1.00 82.94 288 ARG A O 1
ATOM 2230 N N . PRO A 1 289 ? -38.914 3.876 12.477 1.00 86.12 289 PRO A N 1
ATOM 2231 C CA . PRO A 1 289 ? -37.595 3.478 11.997 1.00 86.12 289 PRO A CA 1
ATOM 2232 C C . PRO A 1 289 ? -36.546 3.641 13.105 1.00 86.12 289 PRO A C 1
ATOM 2234 O O . PRO A 1 289 ? -36.218 4.750 13.531 1.00 86.12 289 PRO A O 1
ATOM 2237 N N . ILE A 1 290 ? -35.995 2.523 13.572 1.00 87.81 290 ILE A N 1
ATOM 2238 C CA . ILE A 1 290 ? -35.014 2.467 14.656 1.00 87.81 290 ILE A CA 1
ATOM 2239 C C . ILE A 1 290 ? -33.715 1.916 14.080 1.00 87.81 290 ILE A C 1
ATOM 2241 O O . ILE A 1 290 ? -33.682 0.862 13.458 1.00 87.81 290 ILE A O 1
ATOM 2245 N N . SER A 1 291 ? -32.612 2.637 14.287 1.00 88.56 291 SER A N 1
ATOM 2246 C CA . SER A 1 291 ? -31.297 2.193 13.819 1.00 88.56 291 SER A CA 1
ATOM 2247 C C . SER A 1 291 ? -30.649 1.199 14.789 1.00 88.56 291 SER A C 1
ATOM 2249 O O . SER A 1 291 ? -30.855 1.277 16.005 1.00 88.56 291 SER A O 1
ATOM 2251 N N . ARG A 1 292 ? -29.743 0.351 14.281 1.00 88.31 292 ARG A N 1
ATOM 2252 C CA . ARG A 1 292 ? -28.881 -0.517 15.113 1.00 88.31 292 ARG A CA 1
ATOM 2253 C C . ARG A 1 292 ? -28.130 0.255 16.209 1.00 88.31 292 ARG A C 1
ATOM 2255 O O . ARG A 1 292 ? -27.957 -0.236 17.320 1.00 88.31 292 ARG A O 1
ATOM 2262 N N . PHE A 1 293 ? -27.719 1.491 15.918 1.00 87.00 293 PHE A N 1
ATOM 2263 C CA . PHE A 1 293 ? -27.004 2.358 16.858 1.00 87.00 293 PHE A CA 1
ATOM 2264 C C . PHE A 1 293 ? -27.918 2.906 17.952 1.00 87.00 293 PHE A C 1
ATOM 2266 O O . PHE A 1 293 ? -27.469 3.206 19.057 1.00 87.00 293 PHE A O 1
ATOM 2273 N N . THR A 1 294 ? -29.202 3.079 17.646 1.00 87.94 294 THR A N 1
ATOM 2274 C CA . THR A 1 294 ? -30.212 3.448 18.635 1.00 87.94 294 THR A CA 1
ATOM 2275 C C . THR A 1 294 ? -30.412 2.297 19.614 1.00 87.94 294 THR A C 1
ATOM 2277 O O . THR A 1 294 ? -30.276 2.515 20.811 1.00 87.94 294 THR A O 1
ATOM 2280 N N . VAL A 1 295 ? -30.600 1.069 19.122 1.00 87.94 295 VAL A N 1
ATOM 2281 C CA . VAL A 1 295 ? -30.705 -0.141 19.958 1.00 87.94 295 VAL A CA 1
ATOM 2282 C C . VAL A 1 295 ? -29.494 -0.308 20.878 1.00 87.94 295 VAL A C 1
ATOM 2284 O O . VAL A 1 295 ? -29.656 -0.437 22.091 1.00 87.94 295 VAL A O 1
ATOM 2287 N N . ALA A 1 296 ? -28.279 -0.221 20.327 1.00 87.31 296 ALA A N 1
ATOM 2288 C CA . ALA A 1 296 ? -27.043 -0.360 21.100 1.00 87.31 296 ALA A CA 1
ATOM 2289 C C . ALA A 1 296 ? -26.932 0.661 22.251 1.00 87.31 296 ALA A C 1
ATOM 2291 O O . ALA A 1 296 ? -26.418 0.332 23.317 1.00 87.31 296 ALA A O 1
ATOM 2292 N N . ARG A 1 297 ? -27.461 1.880 22.067 1.00 87.19 297 ARG A N 1
ATOM 2293 C CA . ARG A 1 297 ? -27.490 2.926 23.102 1.00 87.19 297 ARG A CA 1
ATOM 2294 C C . ARG A 1 297 ? -28.556 2.706 24.181 1.00 87.19 297 ARG A C 1
ATOM 2296 O O . ARG A 1 297 ? -28.450 3.313 25.241 1.00 87.19 297 ARG A O 1
ATOM 2303 N N . ARG A 1 298 ? -29.584 1.884 23.935 1.00 89.06 298 ARG A N 1
ATOM 2304 C CA . ARG A 1 298 ? -30.694 1.654 24.886 1.00 89.06 298 ARG A CA 1
ATOM 2305 C C . ARG A 1 298 ? -30.497 0.460 25.795 1.00 89.06 298 ARG A C 1
ATOM 2307 O O . ARG A 1 298 ? -30.900 0.517 26.952 1.00 89.06 298 ARG A O 1
ATOM 2314 N N . LEU A 1 299 ? -29.831 -0.580 25.309 1.00 88.94 299 LEU A N 1
ATOM 2315 C CA . LEU A 1 299 ? -29.600 -1.809 26.067 1.00 88.94 299 LEU A CA 1
ATOM 2316 C C . LEU A 1 299 ? -28.899 -1.606 27.427 1.00 88.94 299 LEU A C 1
ATOM 2318 O O . LEU A 1 299 ? -29.342 -2.239 28.392 1.00 88.94 299 LEU A O 1
ATOM 2322 N N . PRO A 1 300 ? -27.928 -0.678 27.580 1.00 87.56 300 PRO A N 1
ATOM 2323 C CA . PRO A 1 300 ? -27.341 -0.384 28.888 1.00 87.56 300 PRO A CA 1
ATOM 2324 C C . PRO A 1 300 ? -28.360 0.090 29.933 1.00 87.56 300 PRO A C 1
ATOM 2326 O O . PRO A 1 300 ? -28.238 -0.269 31.101 1.00 87.56 300 PRO A O 1
ATOM 2329 N N . GLY A 1 301 ? -29.403 0.824 29.521 1.00 82.88 301 GLY A N 1
ATOM 2330 C CA . GLY A 1 301 ? -30.481 1.270 30.414 1.00 82.88 301 GLY A CA 1
ATOM 2331 C C . GLY A 1 301 ? -31.327 0.123 30.981 1.00 82.88 301 GLY A C 1
ATOM 2332 O O . GLY A 1 301 ? -31.948 0.282 32.024 1.00 82.88 301 GLY A O 1
ATOM 2333 N N . GLY A 1 302 ? -31.314 -1.047 30.333 1.00 82.94 302 GLY A N 1
ATOM 2334 C CA . GLY A 1 302 ? -31.934 -2.286 30.820 1.00 82.94 302 GLY A CA 1
ATOM 2335 C C . GLY A 1 302 ? -30.969 -3.252 31.513 1.00 82.94 302 GLY A C 1
ATOM 2336 O O . GLY A 1 302 ? -31.314 -4.426 31.698 1.00 82.94 302 GLY A O 1
ATOM 2337 N N . GLY A 1 303 ? -29.753 -2.793 31.834 1.00 85.81 303 GLY A N 1
ATOM 2338 C CA . GLY A 1 303 ? -28.702 -3.588 32.475 1.00 85.81 303 GLY A CA 1
ATOM 2339 C C . GLY A 1 303 ? -27.970 -4.555 31.540 1.00 85.81 303 GLY A C 1
ATOM 2340 O O . GLY A 1 303 ? -27.260 -5.437 32.023 1.00 85.81 303 GLY A O 1
ATOM 2341 N N . LEU A 1 304 ? -28.137 -4.418 30.221 1.00 86.19 304 LEU A N 1
ATOM 2342 C CA . LEU A 1 304 ? -27.529 -5.299 29.227 1.00 86.19 304 LEU A CA 1
ATOM 2343 C C . LEU A 1 304 ? -26.369 -4.624 28.506 1.00 86.19 304 LEU A C 1
ATOM 2345 O O . LEU A 1 304 ? -26.497 -3.537 27.946 1.00 86.19 304 LEU A O 1
ATOM 2349 N N . PHE A 1 305 ? -25.244 -5.327 28.449 1.00 85.69 305 PHE A N 1
ATOM 2350 C CA . PHE A 1 305 ? -24.025 -4.841 27.827 1.00 85.69 305 PHE A CA 1
ATOM 2351 C C . PHE A 1 305 ? -23.560 -5.812 26.751 1.00 85.69 305 PHE A C 1
ATOM 2353 O O . PHE A 1 305 ? -23.545 -7.026 26.960 1.00 85.69 305 PHE A O 1
ATOM 2360 N N . ALA A 1 306 ? -23.141 -5.268 25.611 1.00 80.31 306 ALA A N 1
ATOM 2361 C CA . ALA A 1 306 ? -22.493 -6.046 24.568 1.00 80.31 306 ALA A CA 1
ATOM 2362 C C . ALA A 1 306 ? -21.174 -6.631 25.096 1.00 80.31 306 ALA A C 1
ATOM 2364 O O . ALA A 1 306 ? -20.328 -5.903 25.635 1.00 80.31 306 ALA A O 1
ATOM 2365 N N . ARG A 1 307 ? -20.989 -7.942 24.944 1.00 75.56 307 ARG A N 1
ATOM 2366 C CA . ARG A 1 307 ? -19.754 -8.656 25.292 1.00 75.56 307 ARG A CA 1
ATOM 2367 C C . ARG A 1 307 ? -19.366 -9.612 24.174 1.00 75.56 307 ARG A C 1
ATOM 2369 O O . ARG A 1 307 ? -20.230 -10.144 23.486 1.00 75.56 307 ARG A O 1
ATOM 2376 N N . ARG A 1 308 ? -18.063 -9.837 24.015 1.00 67.88 308 ARG A N 1
ATOM 2377 C CA . ARG A 1 308 ? -17.526 -10.870 23.123 1.00 67.88 308 ARG A CA 1
ATOM 2378 C C . ARG A 1 308 ? -17.413 -12.192 23.899 1.00 67.88 308 ARG A C 1
ATOM 2380 O O . ARG A 1 308 ? -16.899 -12.154 25.019 1.00 67.88 308 ARG A O 1
ATOM 2387 N N . PRO A 1 309 ? -17.900 -13.324 23.365 1.00 60.72 309 PRO A N 1
ATOM 2388 C CA . PRO A 1 309 ? -17.643 -14.636 23.950 1.00 60.72 309 PRO A CA 1
ATOM 2389 C C . PRO A 1 309 ? -16.141 -14.955 23.877 1.00 60.72 309 PRO A C 1
ATOM 2391 O O . PRO A 1 309 ? -15.494 -14.652 22.879 1.00 60.72 309 PRO A O 1
ATOM 2394 N N . VAL A 1 310 ? -15.576 -15.541 24.936 1.00 56.16 310 VAL A N 1
ATOM 2395 C CA . VAL A 1 310 ? -14.169 -15.978 24.962 1.00 56.16 310 VAL A CA 1
ATOM 2396 C C . VAL A 1 310 ? -14.095 -17.418 24.454 1.00 56.16 310 VAL A C 1
ATOM 2398 O O . VAL A 1 310 ? -14.830 -18.278 24.936 1.00 56.16 310 VAL A O 1
ATOM 2401 N N . ARG A 1 311 ? -13.210 -17.690 23.488 1.00 49.41 311 ARG A N 1
ATOM 2402 C CA . ARG A 1 311 ? -12.944 -19.041 22.978 1.00 49.41 311 ARG A CA 1
ATOM 2403 C C . ARG A 1 311 ? -11.795 -19.651 23.788 1.00 49.41 311 ARG A C 1
ATOM 2405 O O . ARG A 1 311 ? -10.647 -19.282 23.588 1.00 49.41 311 ARG A O 1
ATOM 2412 N N . CYS A 1 312 ? -12.093 -20.564 24.709 1.00 51.59 312 CYS A N 1
ATOM 2413 C CA . CYS A 1 312 ? -11.074 -21.430 25.304 1.00 51.59 312 CYS A CA 1
ATOM 2414 C C . CYS A 1 312 ? -10.975 -22.681 24.425 1.00 51.59 312 CYS A C 1
ATOM 2416 O O . CYS A 1 312 ? -11.970 -23.392 24.291 1.00 51.59 312 CYS A O 1
ATOM 2418 N N . VAL A 1 313 ? -9.834 -22.925 23.772 1.00 54.44 313 VAL A N 1
ATOM 2419 C CA . VAL A 1 313 ? -9.602 -24.194 23.064 1.00 54.44 313 VAL A CA 1
ATOM 2420 C C . VAL A 1 313 ? -9.202 -25.228 24.119 1.00 54.44 313 VAL A C 1
ATOM 2422 O O . VAL A 1 313 ? -8.142 -25.070 24.727 1.00 54.44 313 VAL A O 1
ATOM 2425 N N . PRO A 1 314 ? -10.013 -26.268 24.379 1.00 53.69 314 PRO A N 1
ATOM 2426 C CA . PRO A 1 314 ? -9.655 -27.286 25.358 1.00 53.69 314 PRO A CA 1
ATOM 2427 C C . PRO A 1 314 ? -8.373 -28.004 24.927 1.00 53.69 314 PRO A C 1
ATOM 2429 O O . PRO A 1 314 ? -8.199 -28.329 23.750 1.00 53.69 314 PRO A O 1
ATOM 2432 N N . LEU A 1 315 ? -7.469 -28.278 25.871 1.00 60.78 315 LEU A N 1
ATOM 2433 C CA . LEU A 1 315 ? -6.286 -29.087 25.584 1.00 60.78 315 LEU A CA 1
ATOM 2434 C C . LEU A 1 315 ? -6.729 -30.478 25.138 1.00 60.78 315 LEU A C 1
ATOM 2436 O O . LEU A 1 315 ? -7.381 -31.189 25.900 1.00 60.78 315 LEU A O 1
ATOM 2440 N N . THR A 1 316 ? -6.354 -30.874 23.921 1.00 74.81 316 THR A N 1
ATOM 2441 C CA . THR A 1 316 ? -6.585 -32.241 23.447 1.00 74.81 316 THR A CA 1
ATOM 2442 C C . THR A 1 316 ? -5.849 -33.240 24.351 1.00 74.81 316 THR A C 1
ATOM 2444 O O . THR A 1 316 ? -4.813 -32.895 24.932 1.00 74.81 316 THR A O 1
ATOM 2447 N N . PRO A 1 317 ? -6.301 -34.503 24.438 1.00 77.81 317 PRO A N 1
ATOM 2448 C CA . PRO A 1 317 ? -5.592 -35.535 25.199 1.00 77.81 317 PRO A CA 1
ATOM 2449 C C . PRO A 1 317 ? -4.116 -35.694 24.789 1.00 77.81 317 PRO A C 1
ATOM 2451 O O . PRO A 1 317 ? -3.259 -35.967 25.625 1.00 77.81 317 PRO A O 1
ATOM 2454 N N . ALA A 1 318 ? -3.783 -35.460 23.515 1.00 77.62 318 ALA A N 1
ATOM 2455 C CA . ALA A 1 318 ? -2.402 -35.467 23.033 1.00 77.62 318 ALA A CA 1
ATOM 2456 C C . ALA A 1 318 ? -1.573 -34.279 23.560 1.00 77.62 318 ALA A C 1
ATOM 2458 O O . ALA A 1 318 ? -0.401 -34.453 23.895 1.00 77.62 318 ALA A O 1
ATOM 2459 N N . HIS A 1 319 ? -2.158 -33.079 23.670 1.00 77.12 319 HIS A N 1
ATOM 2460 C CA . HIS A 1 319 ? -1.500 -31.927 24.302 1.00 77.12 319 HIS A CA 1
ATOM 2461 C C . HIS A 1 319 ? -1.247 -32.163 25.787 1.00 77.12 319 HIS A C 1
ATOM 2463 O O . HIS A 1 319 ? -0.154 -31.880 26.270 1.00 77.12 319 HIS A O 1
ATOM 2469 N N . GLN A 1 320 ? -2.233 -32.716 26.492 1.00 75.31 320 GLN A N 1
ATOM 2470 C CA . GLN A 1 320 ? -2.114 -33.029 27.914 1.00 75.31 320 GLN A CA 1
ATOM 2471 C C . GLN A 1 320 ? -1.003 -34.057 28.164 1.00 75.31 320 GLN A C 1
ATOM 2473 O O . GLN A 1 320 ? -0.137 -33.824 29.004 1.00 75.31 320 GLN A O 1
ATOM 2478 N N . ARG A 1 321 ? -0.961 -35.140 27.372 1.00 86.62 321 ARG A N 1
ATOM 2479 C CA . ARG A 1 321 ? 0.091 -36.166 27.465 1.00 86.62 321 ARG A CA 1
ATOM 2480 C C . ARG A 1 321 ? 1.488 -35.603 27.223 1.00 86.62 321 ARG A C 1
ATOM 2482 O O . ARG A 1 321 ? 2.363 -35.822 28.050 1.00 86.62 321 ARG A O 1
ATOM 2489 N N . ARG A 1 322 ? 1.693 -34.849 26.136 1.00 82.62 322 ARG A N 1
ATOM 2490 C CA . ARG A 1 322 ? 3.008 -34.262 25.811 1.00 82.62 322 ARG A CA 1
ATOM 2491 C C . ARG A 1 322 ? 3.503 -33.311 26.897 1.00 82.62 322 ARG A C 1
ATOM 2493 O O . ARG A 1 322 ? 4.659 -33.386 27.285 1.00 82.62 322 ARG A O 1
ATOM 2500 N N . ARG A 1 323 ? 2.620 -32.455 27.416 1.00 83.00 323 ARG A N 1
ATOM 2501 C CA . ARG A 1 323 ? 2.964 -31.522 28.498 1.00 83.00 323 ARG A CA 1
ATOM 2502 C C . ARG A 1 323 ? 3.277 -32.258 29.799 1.00 83.00 323 ARG A C 1
ATOM 2504 O O . ARG A 1 323 ? 4.243 -31.914 30.462 1.00 83.00 323 ARG A O 1
ATOM 2511 N N . SER A 1 324 ? 2.507 -33.296 30.127 1.00 84.56 324 SER A N 1
ATOM 2512 C CA . SER A 1 324 ? 2.761 -34.132 31.303 1.00 84.56 324 SER A CA 1
ATOM 2513 C C . SER A 1 324 ? 4.098 -34.870 31.213 1.00 84.56 324 SER A C 1
ATOM 2515 O O . SER A 1 324 ? 4.839 -34.864 32.188 1.00 84.56 324 SER A O 1
ATOM 2517 N N . LEU A 1 325 ? 4.406 -35.491 30.068 1.00 91.88 325 LEU A N 1
ATOM 2518 C CA . LEU A 1 325 ? 5.688 -36.166 29.818 1.00 91.88 325 LEU A CA 1
ATOM 2519 C C . LEU A 1 325 ? 6.854 -35.194 29.974 1.00 91.88 325 LEU A C 1
ATOM 2521 O O . LEU A 1 325 ? 7.774 -35.452 30.741 1.00 91.88 325 LEU A O 1
ATOM 2525 N N . TRP A 1 326 ? 6.746 -34.030 29.338 1.00 84.88 326 TRP A N 1
ATOM 2526 C CA . TRP A 1 326 ? 7.760 -32.992 29.425 1.00 84.88 326 TRP A CA 1
ATOM 2527 C C . TRP A 1 326 ? 7.987 -32.541 30.879 1.00 84.88 326 TRP A C 1
ATOM 2529 O O . TRP A 1 326 ? 9.115 -32.548 31.360 1.00 84.88 326 TRP A O 1
ATOM 2539 N N . CYS A 1 327 ? 6.922 -32.262 31.642 1.00 82.44 327 CYS A N 1
ATOM 2540 C CA . CYS A 1 327 ? 7.042 -31.924 33.065 1.00 82.44 327 CYS A CA 1
ATOM 2541 C C . CYS A 1 327 ? 7.653 -33.053 33.915 1.00 82.44 327 CYS A C 1
ATOM 2543 O O . CYS A 1 327 ? 8.326 -32.768 34.903 1.00 82.44 327 CYS A O 1
ATOM 2545 N N . GLN A 1 328 ? 7.414 -34.321 33.569 1.00 87.69 328 GLN A N 1
ATOM 2546 C CA . GLN A 1 328 ? 7.984 -35.472 34.278 1.00 87.69 328 GLN A CA 1
ATOM 2547 C C . GLN A 1 328 ? 9.481 -35.634 34.001 1.00 87.69 328 GLN A C 1
ATOM 2549 O O . GLN A 1 328 ? 10.250 -35.806 34.944 1.00 87.69 328 GLN A O 1
ATOM 2554 N N . GLU A 1 329 ? 9.895 -35.528 32.738 1.00 91.62 329 GLU A N 1
ATOM 2555 C CA . GLU A 1 329 ? 11.302 -35.588 32.316 1.00 91.62 329 GLU A CA 1
ATOM 2556 C C . GLU A 1 329 ? 12.150 -34.487 32.971 1.00 91.62 329 GLU A C 1
ATOM 2558 O O . GLU A 1 329 ? 13.321 -34.691 33.281 1.00 91.62 329 GLU A O 1
ATOM 2563 N N . HIS A 1 330 ? 11.532 -33.338 33.246 1.00 88.62 330 HIS A N 1
ATOM 2564 C CA . HIS A 1 330 ? 12.201 -32.132 33.731 1.00 88.62 330 HIS A CA 1
ATOM 2565 C C . HIS A 1 330 ? 11.929 -31.867 35.222 1.00 88.62 330 HIS A C 1
ATOM 2567 O O . HIS A 1 330 ? 12.243 -30.801 35.746 1.00 88.62 330 HIS A O 1
ATOM 2573 N N . ARG A 1 331 ? 11.360 -32.844 35.947 1.00 87.88 331 ARG A N 1
ATOM 2574 C CA . ARG A 1 331 ? 10.937 -32.693 37.352 1.00 87.88 331 ARG A CA 1
ATOM 2575 C C . ARG A 1 331 ? 12.084 -32.375 38.320 1.00 87.88 331 ARG A C 1
ATOM 2577 O O . ARG A 1 331 ? 11.843 -31.762 39.354 1.00 87.88 331 ARG A O 1
ATOM 2584 N N . ASN A 1 332 ? 13.303 -32.801 37.993 1.00 92.31 332 ASN A N 1
ATOM 2585 C CA . ASN A 1 332 ? 14.485 -32.660 38.853 1.00 92.31 332 ASN A CA 1
ATOM 2586 C C . ASN A 1 332 ? 15.385 -31.480 38.467 1.00 92.31 332 ASN A C 1
ATOM 2588 O O . ASN A 1 332 ? 16.478 -31.342 39.015 1.00 92.31 332 ASN A O 1
ATOM 2592 N N . TRP A 1 333 ? 14.958 -30.660 37.510 1.00 91.94 333 TRP A N 1
ATOM 2593 C CA . TRP A 1 333 ? 15.710 -29.485 37.104 1.00 91.94 333 TRP A CA 1
ATOM 2594 C C . TRP A 1 333 ? 15.762 -28.433 38.210 1.00 91.94 333 TRP A C 1
ATOM 2596 O O . TRP A 1 333 ? 14.758 -28.136 38.862 1.00 91.94 333 TRP A O 1
ATOM 2606 N N . ARG A 1 334 ? 16.946 -27.853 38.384 1.00 89.44 334 ARG A N 1
ATOM 2607 C CA . ARG A 1 334 ? 17.250 -26.749 39.297 1.00 89.44 334 ARG A CA 1
ATOM 2608 C C . ARG A 1 334 ? 16.997 -25.399 38.618 1.00 89.44 334 ARG A C 1
ATOM 2610 O O . ARG A 1 334 ? 16.908 -25.312 37.395 1.00 89.44 334 ARG A O 1
ATOM 2617 N N . ASP A 1 335 ? 16.911 -24.321 39.398 1.00 81.69 335 ASP A N 1
ATOM 2618 C CA . ASP A 1 335 ? 16.593 -22.971 38.891 1.00 81.69 335 ASP A CA 1
ATOM 2619 C C . ASP A 1 335 ? 17.534 -22.497 37.769 1.00 81.69 335 ASP A C 1
ATOM 2621 O O . ASP A 1 335 ? 17.115 -21.830 36.825 1.00 81.69 335 ASP A O 1
ATOM 2625 N N . ASN A 1 336 ? 18.809 -22.889 37.828 1.00 86.62 336 ASN A N 1
ATOM 2626 C CA . ASN A 1 336 ? 19.803 -22.588 36.796 1.00 86.62 336 ASN A CA 1
ATOM 2627 C C . ASN A 1 336 ? 19.597 -23.371 35.483 1.00 86.62 336 ASN A C 1
ATOM 2629 O O . ASN A 1 336 ? 20.104 -22.946 34.445 1.00 86.62 336 ASN A O 1
ATOM 2633 N N . GLU A 1 337 ? 18.890 -24.499 35.523 1.00 85.19 337 GLU A N 1
ATOM 2634 C CA . GLU A 1 337 ? 18.519 -25.319 34.363 1.00 85.19 337 GLU A CA 1
ATOM 2635 C C . GLU A 1 337 ? 17.215 -24.792 33.747 1.00 85.19 337 GLU A C 1
ATOM 2637 O O . GLU A 1 337 ? 17.152 -24.584 32.535 1.00 85.19 337 GLU A O 1
ATOM 2642 N N . TRP A 1 338 ? 16.233 -24.421 34.579 1.00 81.38 338 TRP A N 1
ATOM 2643 C CA . TRP A 1 338 ? 15.021 -23.713 34.143 1.00 81.38 338 TRP A CA 1
ATOM 2644 C C . TRP A 1 338 ? 15.323 -22.355 33.504 1.00 81.38 338 TRP A C 1
ATOM 2646 O O . TRP A 1 338 ? 14.734 -22.018 32.479 1.00 81.38 338 TRP A O 1
ATOM 2656 N N . GLY A 1 339 ? 16.284 -21.603 34.049 1.00 75.75 339 GLY A N 1
ATOM 2657 C CA . GLY A 1 339 ? 16.703 -20.303 33.516 1.00 75.75 339 GLY A CA 1
ATOM 2658 C C . GLY A 1 339 ? 17.332 -20.351 32.117 1.00 75.75 339 GLY A C 1
ATOM 2659 O O . GLY A 1 339 ? 17.549 -19.301 31.515 1.00 75.75 339 GLY A O 1
ATOM 2660 N N . ARG A 1 340 ? 17.623 -21.547 31.585 1.00 80.06 340 ARG A N 1
ATOM 2661 C CA . ARG A 1 340 ? 18.155 -21.755 30.226 1.00 80.06 340 ARG A CA 1
ATOM 2662 C C . ARG A 1 340 ? 17.085 -22.145 29.213 1.00 80.06 340 ARG A C 1
ATOM 2664 O O . ARG A 1 340 ? 17.398 -22.267 28.030 1.00 80.06 340 ARG A O 1
ATOM 2671 N N . VAL A 1 341 ? 15.842 -22.341 29.649 1.00 78.12 341 VAL A N 1
ATOM 2672 C CA . VAL A 1 341 ? 14.746 -22.688 28.748 1.00 78.12 341 VAL A CA 1
ATOM 2673 C C . VAL A 1 341 ? 13.953 -21.454 28.380 1.00 78.12 341 VAL A C 1
ATOM 2675 O O . VAL A 1 341 ? 13.245 -20.856 29.185 1.00 78.12 341 VAL A O 1
ATOM 2678 N N . LEU A 1 342 ? 14.086 -21.095 27.109 1.00 72.44 342 LEU A N 1
ATOM 2679 C CA . LEU A 1 342 ? 13.345 -20.023 26.478 1.00 72.44 342 LEU A CA 1
ATOM 2680 C C . LEU A 1 342 ? 12.173 -20.646 25.723 1.00 72.44 342 LEU A C 1
ATOM 2682 O O . LEU A 1 342 ? 12.368 -21.413 24.782 1.00 72.44 342 LEU A O 1
ATOM 2686 N N . PHE A 1 343 ? 10.953 -20.323 26.141 1.00 74.56 343 PHE A N 1
ATOM 2687 C CA . PHE A 1 343 ? 9.748 -20.691 25.408 1.00 74.56 343 PHE A CA 1
ATOM 2688 C C . PHE A 1 343 ? 9.322 -19.521 24.531 1.00 74.56 343 PHE A C 1
ATOM 2690 O O . PHE A 1 343 ? 9.008 -18.443 25.036 1.00 74.56 343 PHE A O 1
ATOM 2697 N N . THR A 1 344 ? 9.266 -19.736 23.222 1.00 62.88 344 THR A N 1
ATOM 2698 C CA . THR A 1 344 ? 8.580 -18.830 22.301 1.00 62.88 344 THR A CA 1
ATOM 2699 C C . THR A 1 344 ? 7.149 -19.320 22.133 1.00 62.88 344 THR A C 1
ATOM 2701 O O . THR A 1 344 ? 6.924 -20.419 21.626 1.00 62.88 344 THR A O 1
ATOM 2704 N N . ASP A 1 345 ? 6.176 -18.538 22.593 1.00 58.19 345 ASP A N 1
ATOM 2705 C CA . ASP A 1 345 ? 4.765 -18.864 22.402 1.00 58.19 345 ASP A CA 1
ATOM 2706 C C . ASP A 1 345 ? 4.261 -18.255 21.084 1.00 58.19 345 ASP A C 1
ATOM 2708 O O . ASP A 1 345 ? 4.216 -17.036 20.930 1.00 58.19 345 ASP A O 1
ATOM 2712 N N . GLU A 1 346 ? 3.879 -19.110 20.133 1.00 55.94 346 GLU A N 1
ATOM 2713 C CA . GLU A 1 346 ? 3.225 -18.722 18.871 1.00 55.94 346 GLU A CA 1
ATOM 2714 C C . GLU A 1 346 ? 1.707 -18.519 19.032 1.00 55.94 346 GLU A C 1
ATOM 2716 O O . GLU A 1 346 ? 0.975 -18.306 18.056 1.00 55.94 346 GLU A O 1
ATOM 2721 N N . SER A 1 347 ? 1.193 -18.603 20.263 1.00 51.06 347 SER A N 1
ATOM 2722 C CA . SER A 1 347 ? -0.204 -18.308 20.554 1.00 51.06 347 SER A CA 1
ATOM 2723 C C . SER A 1 347 ? -0.560 -16.911 20.060 1.00 51.06 347 SER A C 1
ATOM 2725 O O . SER A 1 347 ? 0.139 -15.925 20.287 1.00 51.06 347 SER A O 1
ATOM 2727 N N . ARG A 1 348 ? -1.714 -16.802 19.396 1.00 44.19 348 ARG A N 1
ATOM 2728 C CA . ARG A 1 348 ? -2.288 -15.504 19.044 1.00 44.19 348 ARG A CA 1
ATOM 2729 C C . ARG A 1 348 ? -2.669 -14.762 20.321 1.00 44.19 348 ARG A C 1
ATOM 2731 O O . ARG A 1 348 ? -3.786 -14.901 20.818 1.00 44.19 348 ARG A O 1
ATOM 2738 N N . PHE A 1 349 ? -1.779 -13.920 20.826 1.00 41.50 349 PHE A N 1
ATOM 2739 C CA . PHE A 1 349 ? -2.115 -12.961 21.871 1.00 41.50 349 PHE A CA 1
ATOM 2740 C C . PHE A 1 349 ? -2.833 -11.778 21.244 1.00 41.50 349 PHE A C 1
ATOM 2742 O O . PHE A 1 349 ? -2.274 -10.716 20.987 1.00 41.50 349 PHE A O 1
ATOM 2749 N N . SER A 1 350 ? -4.114 -11.969 20.965 1.00 38.16 350 SER A N 1
ATOM 2750 C CA . SER A 1 350 ? -4.950 -10.853 20.578 1.00 38.16 350 SER A CA 1
ATOM 2751 C C . SER A 1 350 ? -5.403 -10.108 21.835 1.00 38.16 350 SER A C 1
ATOM 2753 O O . SER A 1 350 ? -6.419 -10.453 22.441 1.00 38.16 350 SER A O 1
ATOM 2755 N N . LEU A 1 351 ? -4.685 -9.043 22.221 1.00 42.88 351 LEU A N 1
ATOM 2756 C CA . LEU A 1 351 ? -5.180 -8.061 23.210 1.00 42.88 351 LEU A CA 1
ATOM 2757 C C . LEU A 1 351 ? -6.508 -7.430 22.750 1.00 42.88 351 LEU A C 1
ATOM 2759 O O . LEU A 1 351 ? -7.319 -6.971 23.553 1.00 42.88 351 LEU A O 1
ATOM 2763 N N . SER A 1 352 ? -6.760 -7.481 21.441 1.00 38.06 352 SER A N 1
ATOM 2764 C CA . SER A 1 352 ? -8.023 -7.150 20.801 1.00 38.06 352 SER A CA 1
ATOM 2765 C C . SER A 1 352 ? -8.538 -8.343 19.995 1.00 38.06 352 SER A C 1
ATOM 2767 O O . SER A 1 352 ? -8.790 -8.277 18.797 1.00 38.06 352 SER A O 1
ATOM 2769 N N . SER A 1 353 ? -8.831 -9.410 20.750 1.00 40.88 353 SER A N 1
ATOM 2770 C CA . SER A 1 353 ? -9.892 -10.398 20.549 1.00 40.88 353 SER A CA 1
ATOM 2771 C C . SER A 1 353 ? -9.735 -11.515 19.503 1.00 40.88 353 SER A C 1
ATOM 2773 O O . SER A 1 353 ? -9.021 -11.409 18.511 1.00 40.88 353 SER A O 1
ATOM 2775 N N . ASP A 1 354 ? -10.502 -12.587 19.724 1.00 46.38 354 ASP A N 1
ATOM 2776 C CA . ASP A 1 354 ? -10.692 -13.731 18.831 1.00 46.38 354 ASP A CA 1
ATOM 2777 C C . ASP A 1 354 ? -12.216 -13.951 18.692 1.00 46.38 354 ASP A C 1
ATOM 2779 O O . ASP A 1 354 ? -12.938 -13.967 19.688 1.00 46.38 354 ASP A O 1
ATOM 2783 N N . SER A 1 355 ? -12.738 -13.992 17.459 1.00 45.97 355 SER A N 1
ATOM 2784 C CA . SER A 1 355 ? -14.177 -14.007 17.076 1.00 45.97 355 SER A CA 1
ATOM 2785 C C . SER A 1 355 ? -15.036 -12.781 17.495 1.00 45.97 355 SER A C 1
ATOM 2787 O O . SER A 1 355 ? -15.809 -12.811 18.445 1.00 45.97 355 SER A O 1
ATOM 2789 N N . HIS A 1 356 ? -14.919 -11.642 16.791 1.00 50.16 356 HIS A N 1
ATOM 2790 C CA . HIS A 1 356 ? -15.499 -10.346 17.242 1.00 50.16 356 HIS A CA 1
ATOM 2791 C C . HIS A 1 356 ? -16.932 -10.068 16.825 1.00 50.16 356 HIS A C 1
ATOM 2793 O O . HIS A 1 356 ? -17.496 -9.079 17.297 1.00 50.16 356 HIS A O 1
ATOM 2799 N N . HIS A 1 357 ? -17.503 -10.860 15.922 1.00 53.25 357 HIS A N 1
ATOM 2800 C CA . HIS A 1 357 ? -18.733 -10.445 15.246 1.00 53.25 357 HIS A CA 1
ATOM 2801 C C . HIS A 1 357 ? -20.014 -10.904 15.936 1.00 53.25 357 HIS A C 1
ATOM 2803 O O . HIS A 1 357 ? -21.083 -10.395 15.611 1.00 53.25 357 HIS A O 1
ATOM 2809 N N . ILE A 1 358 ? -19.922 -11.785 16.935 1.00 58.34 358 ILE A N 1
ATOM 2810 C CA . ILE A 1 358 ? -21.082 -12.181 17.733 1.00 58.34 358 ILE A CA 1
ATOM 2811 C C . ILE A 1 35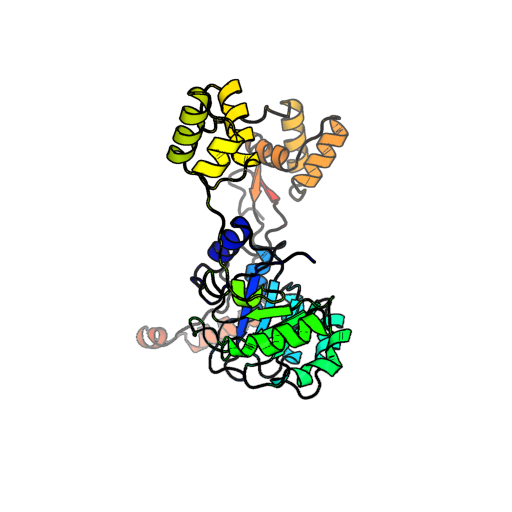8 ? -20.957 -11.511 19.094 1.00 58.34 358 ILE A C 1
ATOM 2813 O O . ILE A 1 358 ? -20.293 -12.003 20.003 1.00 58.34 358 ILE A O 1
ATOM 2817 N N . LEU A 1 359 ? -21.575 -10.339 19.213 1.00 63.28 359 LEU A N 1
ATOM 2818 C CA . LEU A 1 359 ? -21.805 -9.732 20.514 1.00 63.28 359 LEU A CA 1
ATOM 2819 C C . LEU A 1 359 ? -22.970 -10.462 21.172 1.00 63.28 359 LEU A C 1
ATOM 2821 O O . LEU A 1 359 ? -24.032 -10.605 20.571 1.00 63.28 359 LEU A O 1
ATOM 2825 N N . ILE A 1 360 ? -22.766 -10.895 22.410 1.00 73.25 360 ILE A N 1
ATOM 2826 C CA . ILE A 1 360 ? -23.838 -11.396 23.260 1.00 73.25 360 ILE A CA 1
ATOM 2827 C C . ILE A 1 360 ? -24.208 -10.352 24.308 1.00 73.25 360 ILE A C 1
ATOM 2829 O O . ILE A 1 360 ? -23.341 -9.659 24.850 1.00 73.25 360 ILE A O 1
ATOM 2833 N N . TRP A 1 361 ? -25.498 -10.234 24.605 1.00 82.75 361 TRP A N 1
ATOM 2834 C CA . TRP A 1 361 ? -25.997 -9.293 25.608 1.00 82.75 361 TRP A CA 1
ATOM 2835 C C . TRP A 1 361 ? -25.925 -9.925 26.996 1.00 82.75 361 TRP A C 1
ATOM 2837 O O . TRP A 1 361 ? -26.625 -10.897 27.286 1.00 82.75 361 TRP A O 1
ATOM 2847 N N . ARG A 1 362 ? -25.084 -9.383 27.876 1.00 80.81 362 ARG A N 1
ATOM 2848 C CA . ARG A 1 362 ? -24.858 -9.915 29.230 1.00 80.81 362 ARG A CA 1
ATOM 2849 C C . ARG A 1 362 ? -25.226 -8.890 30.294 1.00 80.81 362 ARG A C 1
ATOM 2851 O O . ARG A 1 362 ? -25.111 -7.686 30.075 1.00 80.81 362 ARG A O 1
ATOM 2858 N N . GLU A 1 363 ? -25.654 -9.389 31.445 1.00 83.25 363 GLU A N 1
ATOM 2859 C CA . GLU A 1 363 ? -25.878 -8.567 32.635 1.00 83.25 363 GLU A CA 1
ATOM 2860 C C . GLU A 1 363 ? -24.541 -8.203 33.284 1.00 83.25 363 GLU A C 1
ATOM 2862 O O . GLU A 1 363 ? -23.527 -8.889 33.091 1.00 83.25 363 GLU A O 1
ATOM 2867 N N . ARG A 1 364 ? -24.519 -7.114 34.056 1.00 77.19 364 ARG A N 1
ATOM 2868 C CA . ARG A 1 364 ? -23.325 -6.706 34.805 1.00 77.19 364 ARG A CA 1
ATOM 2869 C C . ARG A 1 364 ? -22.889 -7.849 35.738 1.00 77.19 364 ARG A C 1
ATOM 2871 O O . ARG A 1 364 ? -23.719 -8.442 36.407 1.00 77.19 364 ARG A O 1
ATOM 2878 N N . GLY A 1 365 ? -21.599 -8.186 35.738 1.00 69.81 365 GLY A N 1
ATOM 2879 C CA . GLY A 1 365 ? -21.043 -9.290 36.538 1.00 69.81 365 GLY A CA 1
ATOM 2880 C C . GLY A 1 365 ? -21.094 -10.675 35.876 1.00 69.81 365 GLY A C 1
ATOM 2881 O O . GLY A 1 365 ? -20.233 -11.500 36.146 1.00 69.81 365 GLY A O 1
ATOM 2882 N N . SER A 1 366 ? -21.983 -10.914 34.905 1.00 66.94 366 SER A N 1
ATOM 2883 C CA . SER A 1 366 ? -22.170 -12.248 34.294 1.00 66.94 366 SER A CA 1
ATOM 2884 C C . SER A 1 366 ? -21.136 -12.638 33.214 1.00 66.94 366 SER A C 1
ATOM 2886 O O . SER A 1 366 ? -21.401 -13.479 32.357 1.00 66.94 366 SER A O 1
ATOM 2888 N N . ARG A 1 367 ? -19.956 -12.000 33.204 1.00 56.09 367 ARG A N 1
ATOM 2889 C CA . ARG A 1 367 ? -18.989 -12.065 32.087 1.00 56.09 367 ARG A CA 1
ATOM 2890 C C . ARG A 1 367 ? -18.441 -13.475 31.837 1.00 56.09 367 ARG A C 1
ATOM 2892 O O . ARG A 1 367 ? -18.230 -13.819 30.679 1.00 56.09 367 ARG A O 1
ATOM 2899 N N . ASN A 1 368 ? -18.235 -14.245 32.904 1.00 53.62 368 ASN A N 1
ATOM 2900 C CA . ASN A 1 368 ? -17.573 -15.553 32.872 1.00 53.62 368 ASN A CA 1
ATOM 2901 C C . ASN A 1 368 ? -18.519 -16.713 33.225 1.00 53.62 368 ASN A C 1
ATOM 2903 O O . ASN A 1 368 ? -18.053 -17.830 33.419 1.00 53.62 368 ASN A O 1
ATOM 2907 N N . HIS A 1 369 ? -19.825 -16.457 33.353 1.00 54.09 369 HIS A N 1
ATOM 2908 C CA . HIS A 1 369 ? -20.779 -17.534 33.606 1.00 54.09 369 HIS A CA 1
ATOM 2909 C C . HIS A 1 369 ? -20.974 -18.341 32.311 1.00 54.09 369 HIS A C 1
ATOM 2911 O O . HIS A 1 369 ? -21.218 -17.704 31.274 1.00 54.09 369 HIS A O 1
ATOM 2917 N N . PRO A 1 370 ? -20.825 -19.681 32.360 1.00 47.78 370 PRO A N 1
ATOM 2918 C CA . PRO A 1 370 ? -20.914 -20.551 31.188 1.00 47.78 370 PRO A CA 1
ATOM 2919 C C . PRO A 1 370 ? -22.207 -20.351 30.385 1.00 47.78 370 PRO A C 1
ATOM 2921 O O . PRO A 1 370 ? -23.271 -20.090 30.995 1.00 47.78 370 PRO A O 1
#

Organism: Trichonephila clavipes (NCBI:txid2585209)

InterPro domains:
  IPR000056 Ribulose-phosphate 3-epimerase-like [PF00834] (4-185)
  IPR000056 Ribulose-phosphate 3-epimerase-like [PS01085] (32-46)
  IPR000056 Ribulose-phosphate 3-epimerase-like [PS01086] (135-157)
  IPR000056 Ribulose-phosphate 3-epimerase-like [PTHR11749] (1-186)
  IPR000056 Ribulose-phosphate 3-epimerase-like [cd00429] (4-185)
  IPR002492 Transposase, Tc1-like [PF01498] (260-332)
  IPR009057 Homedomain-like superfamily [SSF46689] (195-299)
  IPR011060 Ribulose-phosphate binding barrel [SSF51366] (1-185)
  IPR013785 Aldolase-type TIM barrel [G3DSA:3.20.20.70] (1-196)
  IPR026019 Ribulose-phosphate 3-epimerase [MF_02227] (2-191)
  IPR036397 Ribonuclease H superfamily [G3DSA:3.30.420.10] (306-370)